Protein AF-0000000082833466 (afdb_homodimer)

Nearest PDB structures (foldseek):
  3rem-assembly1_B  TM=8.773E-01  e=3.082E-04  Pseudomonas aeruginosa
  3ret-assembly1_A  TM=8.744E-01  e=4.981E-04  Pseudomonas aeruginosa
  3hgx-assembly1_B  TM=8.814E-01  e=4.691E-04  Pseudomonas aeruginosa
  3hgw-assembly1_D  TM=8.802E-01  e=5.963E-04  Pseudomonas aeruginosa
  2h9d-assembly2_D  TM=8.805E-01  e=6.723E-04  Pseudomonas aeruginosa PAO1

Folds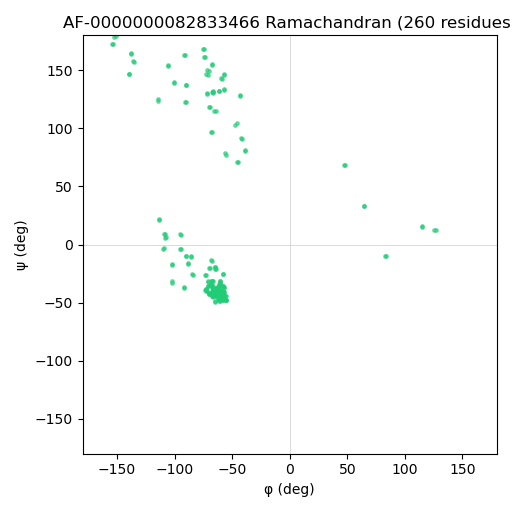eek 3Di:
DPPPPPPPDDDDFQDADPDDDPPPPDDDDDRGNVVVVVVVVVVVVVVVVVLVVVLVVLLVLLLVDDDLCVLLPVVVLVVVLVVQLVVQVVPPPDDPPSSVVSNVVSVVSSVVSSVVSVVSNVPDDNPPPPPD/DPPPPPPPDDDDFQDADPDDDPPPPDDDDDRGNVVVVVVVVVVVVVVVVVLVVVLVVLLVLLLVDDDLCVLLPVVVLVVVLVVQLVVQVVPPPDDPPSSVVSNVVSVVSSVVSSVVSVVSNVPDDNPPPPPD

Structure (mmCIF, N/CA/C/O backbone):
data_AF-0000000082833466-model_v1
#
loop_
_entity.id
_entity.type
_entity.pdbx_description
1 polymer 'chorismate mutase'
#
loop_
_atom_site.group_PDB
_atom_site.id
_atom_site.type_symbol
_atom_site.label_atom_id
_atom_site.label_alt_id
_atom_site.label_comp_id
_atom_site.label_asym_id
_atom_site.label_entity_id
_atom_site.label_seq_id
_atom_site.pdbx_PDB_ins_code
_atom_site.Cartn_x
_atom_site.Cartn_y
_atom_site.Cartn_z
_atom_site.occupancy
_atom_site.B_iso_or_equiv
_atom_site.auth_seq_id
_atom_site.auth_comp_id
_atom_site.auth_asym_id
_atom_site.auth_atom_id
_atom_site.pdbx_PDB_model_num
ATOM 1 N N . MET A 1 1 ? 15.148 41.125 10.984 1 32.03 1 MET A N 1
ATOM 2 C CA . MET A 1 1 ? 15.914 40.125 10.242 1 32.03 1 MET A CA 1
ATOM 3 C C . MET A 1 1 ? 14.992 39.062 9.633 1 32.03 1 MET A C 1
ATOM 5 O O . MET A 1 1 ? 14.352 38.312 10.359 1 32.03 1 MET A O 1
ATOM 9 N N . THR A 1 2 ? 14.258 39.312 8.586 1 32.06 2 THR A N 1
ATOM 10 C CA . THR A 1 2 ? 13.289 38.5 7.887 1 32.06 2 THR A CA 1
ATOM 11 C C . THR A 1 2 ? 13.922 37.156 7.461 1 32.06 2 THR A C 1
ATOM 13 O O . THR A 1 2 ? 14.891 37.156 6.695 1 32.06 2 THR A O 1
ATOM 16 N N . SER A 1 3 ? 14.094 36.188 8.375 1 39.12 3 SER A N 1
ATOM 17 C CA . SER A 1 3 ? 14.688 34.906 8.008 1 39.12 3 SER A CA 1
ATOM 18 C C . SER A 1 3 ? 14.219 34.438 6.629 1 39.12 3 SER A C 1
ATOM 20 O O . SER A 1 3 ? 13.039 34.156 6.438 1 39.12 3 SER A O 1
ATOM 22 N N . GLN A 1 4 ? 14.742 34.906 5.617 1 36.59 4 GLN A N 1
ATOM 23 C CA . GLN A 1 4 ? 14.516 34.5 4.238 1 36.59 4 GLN A CA 1
ATOM 24 C C . GLN A 1 4 ? 14.531 32.969 4.121 1 36.59 4 GLN A C 1
ATOM 26 O O . GLN A 1 4 ? 15.57 32.344 4.328 1 36.59 4 GLN A O 1
ATOM 31 N N . VAL A 1 5 ? 13.555 32.219 4.613 1 48.72 5 VAL A N 1
ATOM 32 C CA . VAL A 1 5 ? 13.477 30.766 4.375 1 48.72 5 VAL A CA 1
ATOM 33 C C . VAL A 1 5 ? 13.828 30.469 2.92 1 48.72 5 VAL A C 1
ATOM 35 O O . VAL A 1 5 ? 13.203 31 2 1 48.72 5 VAL A O 1
ATOM 38 N N . SER A 1 6 ? 15.047 30.234 2.625 1 51.59 6 SER A N 1
ATOM 39 C CA . SER A 1 6 ? 15.469 29.859 1.278 1 51.59 6 SER A CA 1
ATOM 40 C C . SER A 1 6 ? 14.523 28.828 0.671 1 51.59 6 SER A C 1
ATOM 42 O O . SER A 1 6 ? 14.078 27.906 1.356 1 51.59 6 SER A O 1
ATOM 44 N N . PRO A 1 7 ? 13.961 28.938 -0.491 1 59.19 7 PRO A N 1
ATOM 45 C CA . PRO A 1 7 ? 13.234 27.953 -1.286 1 59.19 7 PRO A CA 1
ATOM 46 C C . PRO A 1 7 ? 13.945 26.609 -1.36 1 59.19 7 PRO A C 1
ATOM 48 O O . PRO A 1 7 ? 15.172 26.562 -1.464 1 59.19 7 PRO A O 1
ATOM 51 N N . GLY A 1 8 ? 13.414 25.578 -0.579 1 81.81 8 GLY A N 1
ATOM 52 C CA . GLY A 1 8 ? 13.977 24.25 -0.743 1 81.81 8 GLY A CA 1
ATOM 53 C C . GLY A 1 8 ? 14.469 23.641 0.558 1 81.81 8 GLY A C 1
ATOM 54 O O . GLY A 1 8 ? 15.289 22.719 0.551 1 81.81 8 GLY A O 1
ATOM 55 N N . GLN A 1 9 ? 14.125 24.219 1.713 1 92.62 9 GLN A N 1
ATOM 56 C CA . GLN A 1 9 ? 14.586 23.656 2.977 1 92.62 9 GLN A CA 1
ATOM 57 C C . GLN A 1 9 ? 13.594 22.641 3.52 1 92.62 9 GLN A C 1
ATOM 59 O O . GLN A 1 9 ? 12.383 22.906 3.547 1 92.62 9 GLN A O 1
ATOM 64 N N . GLU A 1 10 ? 14.117 21.516 4.031 1 97.31 10 GLU A N 1
ATOM 65 C CA . GLU A 1 10 ? 13.289 20.516 4.695 1 97.31 10 GLU A CA 1
ATOM 66 C C . GLU A 1 10 ? 12.727 21.047 6.008 1 97.31 10 GLU A C 1
ATOM 68 O O . GLU A 1 10 ? 13.297 21.953 6.609 1 97.31 10 GLU A O 1
ATOM 73 N N . PRO A 1 11 ? 11.625 20.531 6.449 1 97.62 11 PRO A N 1
ATOM 74 C CA . PRO A 1 11 ? 11.008 21.047 7.672 1 97.62 11 PRO A CA 1
ATOM 75 C C . PRO A 1 11 ? 11.805 20.703 8.93 1 97.62 11 PRO A C 1
ATOM 77 O O . PRO A 1 11 ? 12.508 19.688 8.953 1 97.62 11 PRO A O 1
ATOM 80 N N . ASP A 1 12 ? 11.695 21.594 9.875 1 96.94 12 ASP A N 1
ATOM 81 C CA . ASP A 1 12 ? 12.211 21.297 11.211 1 96.94 12 ASP A CA 1
ATOM 82 C C . ASP A 1 12 ? 11.375 20.219 11.898 1 96.94 12 ASP A C 1
ATOM 84 O O . ASP A 1 12 ? 10.203 20.438 12.211 1 96.94 12 ASP A O 1
ATOM 88 N N . THR A 1 13 ? 11.938 19.094 12.234 1 98.25 13 THR A N 1
ATOM 89 C CA . THR A 1 13 ? 11.156 17.953 12.703 1 98.25 13 THR A CA 1
ATOM 90 C C . THR A 1 13 ? 10.906 18.047 14.203 1 98.25 13 THR A C 1
ATOM 92 O O . THR A 1 13 ? 10.141 17.266 14.766 1 98.25 13 THR A O 1
ATOM 95 N N . GLN A 1 14 ? 11.586 18.984 14.875 1 98.31 14 GLN A N 1
ATOM 96 C CA . GLN A 1 14 ? 11.414 19.109 16.312 1 98.31 14 GLN A CA 1
ATOM 97 C C . GLN A 1 14 ? 10.656 20.391 16.672 1 98.31 14 GLN A C 1
ATOM 99 O O . GLN A 1 14 ? 10.414 20.656 17.859 1 98.31 14 GLN A O 1
ATOM 104 N N . GLY A 1 15 ? 10.328 21.203 15.719 1 97.69 15 GLY A N 1
ATOM 105 C CA . GLY A 1 15 ? 9.672 22.469 15.945 1 97.69 15 GLY A CA 1
ATOM 106 C C . GLY A 1 15 ? 8.203 22.344 16.297 1 97.69 15 GLY A C 1
ATOM 107 O O . GLY A 1 15 ? 7.617 21.266 16.141 1 97.69 15 GLY A O 1
ATOM 108 N N . ALA A 1 16 ? 7.637 23.438 16.75 1 97.62 16 ALA A N 1
ATOM 109 C CA . ALA A 1 16 ? 6.207 23.516 17.031 1 97.62 16 ALA A CA 1
ATOM 110 C C . ALA A 1 16 ? 5.398 23.594 15.734 1 97.62 16 ALA A C 1
ATOM 112 O O . ALA A 1 16 ? 5.945 23.875 14.664 1 97.62 16 ALA A O 1
ATOM 113 N N . PRO A 1 17 ? 4.066 23.281 15.82 1 98.19 17 PRO A N 1
ATOM 114 C CA . PRO A 1 17 ? 3.246 23.422 14.617 1 98.19 17 PRO A CA 1
ATOM 115 C C . PRO A 1 17 ? 3.238 24.859 14.078 1 98.19 17 PRO A C 1
ATOM 117 O O . PRO A 1 17 ? 3.248 25.812 14.859 1 98.19 17 PRO A O 1
ATOM 120 N N . LEU A 1 18 ? 3.234 24.922 12.812 1 98 18 LEU A N 1
ATOM 121 C CA . LEU A 1 18 ? 3.254 26.234 12.156 1 98 18 LEU A CA 1
ATOM 122 C C . LEU A 1 18 ? 1.862 26.609 11.656 1 98 18 LEU A C 1
ATOM 124 O O . LEU A 1 18 ? 1.593 27.781 11.391 1 98 18 LEU A O 1
ATOM 128 N N . ARG A 1 19 ? 0.971 25.531 11.57 1 97.62 19 ARG A N 1
ATOM 129 C CA . ARG A 1 19 ? -0.389 25.703 11.07 1 97.62 19 ARG A CA 1
ATOM 130 C C . ARG A 1 19 ? -1.389 24.922 11.914 1 97.62 19 ARG A C 1
ATOM 132 O O . ARG A 1 19 ? -1.003 24.031 12.68 1 97.62 19 ARG A O 1
ATOM 139 N N . GLU A 1 20 ? -2.641 25.281 11.742 1 96.56 20 GLU A N 1
ATOM 140 C CA . GLU A 1 20 ? -3.711 24.578 12.445 1 96.56 20 GLU A CA 1
ATOM 141 C C . GLU A 1 20 ? -4.922 24.375 11.547 1 96.56 20 GLU A C 1
ATOM 143 O O . GLU A 1 20 ? -5.215 25.203 10.688 1 96.56 20 GLU A O 1
ATOM 148 N N . TYR A 1 21 ? -5.578 23.297 11.742 1 96.69 21 TYR A N 1
ATOM 149 C CA . TYR A 1 21 ? -6.836 23.047 11.047 1 96.69 21 TYR A CA 1
ATOM 150 C C . TYR A 1 21 ? -7.945 23.953 11.578 1 96.69 21 TYR A C 1
ATOM 152 O O . TYR A 1 21 ? -8.023 24.203 12.789 1 96.69 21 TYR A O 1
ATOM 160 N N . THR A 1 22 ? -8.852 24.344 10.641 1 94.25 22 THR A N 1
ATOM 161 C CA . THR A 1 22 ? -9.977 25.188 11.047 1 94.25 22 THR A CA 1
ATOM 162 C C . THR A 1 22 ? -11.148 24.312 11.508 1 94.25 22 THR A C 1
ATOM 164 O O . THR A 1 22 ? -12.078 24.812 12.141 1 94.25 22 THR A O 1
ATOM 167 N N . ASP A 1 23 ? -11.055 23.047 11.156 1 92.81 23 ASP A N 1
ATOM 168 C CA . ASP A 1 23 ? -12.047 22.094 11.641 1 92.81 23 ASP A CA 1
ATOM 169 C C . ASP A 1 23 ? -11.953 21.938 13.156 1 92.81 23 ASP A C 1
ATOM 171 O O . ASP A 1 23 ? -10.961 21.406 13.68 1 92.81 23 ASP A O 1
ATOM 175 N N . PRO A 1 24 ? -12.977 22.328 13.883 1 92.31 24 PRO A N 1
ATOM 176 C CA . PRO A 1 24 ? -12.906 22.297 15.344 1 92.31 24 PRO A CA 1
ATOM 177 C C . PRO A 1 24 ? -12.859 20.875 15.891 1 92.31 24 PRO A C 1
ATOM 179 O O . PRO A 1 24 ? -12.508 20.672 17.062 1 92.31 24 PRO A O 1
ATOM 182 N N . ASP A 1 25 ? -13.164 19.875 15.055 1 93.69 25 ASP A N 1
ATOM 183 C CA . ASP A 1 25 ? -13.18 18.484 15.508 1 93.69 25 ASP A CA 1
ATOM 184 C C . ASP A 1 25 ? -11.812 17.828 15.32 1 93.69 25 ASP A C 1
ATOM 186 O O . ASP A 1 25 ? -11.57 16.719 15.82 1 93.69 25 ASP A O 1
ATOM 190 N N . TYR A 1 26 ? -10.953 18.562 14.594 1 95.31 26 TYR A N 1
ATOM 191 C CA . TYR A 1 26 ? -9.633 17.969 14.414 1 95.31 26 TYR A CA 1
ATOM 192 C C . TYR A 1 26 ? -8.836 18 15.711 1 95.31 26 TYR A C 1
ATOM 194 O O . TYR A 1 26 ? -8.773 19.047 16.375 1 95.31 26 TYR A O 1
ATOM 202 N N . ARG A 1 27 ? -8.266 16.812 16.078 1 96.19 27 ARG A N 1
ATOM 203 C CA . ARG A 1 27 ? -7.375 16.703 17.234 1 96.19 27 ARG A CA 1
ATOM 204 C C . ARG A 1 27 ? -5.961 16.344 16.797 1 96.19 27 ARG A C 1
ATOM 206 O O . ARG A 1 27 ? -5.75 15.336 16.125 1 96.19 27 ARG A O 1
ATOM 213 N N . PRO A 1 28 ? -5.043 17.172 17.188 1 97.94 28 PRO A N 1
ATOM 214 C CA . PRO A 1 28 ? -3.656 16.859 16.844 1 97.94 28 PRO A CA 1
ATOM 215 C C . PRO A 1 28 ? -3.213 15.492 17.359 1 97.94 28 PRO A C 1
ATOM 217 O O . PRO A 1 28 ? -3.584 15.102 18.469 1 97.94 28 PRO A O 1
ATOM 220 N N . LEU A 1 29 ? -2.385 14.898 16.609 1 98.62 29 LEU A N 1
ATOM 221 C CA . LEU A 1 29 ? -1.972 13.547 16.953 1 98.62 29 LEU A CA 1
ATOM 222 C C . LEU A 1 29 ? -0.585 13.547 17.594 1 98.62 29 LEU A C 1
ATOM 224 O O . LEU A 1 29 ? -0.279 12.688 18.422 1 98.62 29 LEU A O 1
ATOM 228 N N . CYS A 1 30 ? 0.281 14.484 17.156 1 98.81 30 CYS A N 1
ATOM 229 C CA . CYS A 1 30 ? 1.677 14.469 17.578 1 98.81 30 CYS A CA 1
ATOM 230 C C . CYS A 1 30 ? 2.143 15.867 17.969 1 98.81 30 CYS A C 1
ATOM 232 O O . CYS A 1 30 ? 1.614 16.859 17.469 1 98.81 30 CYS A O 1
ATOM 234 N N . ALA A 1 31 ? 3.186 15.891 18.781 1 98.38 31 ALA A N 1
ATOM 235 C CA . ALA A 1 31 ? 3.691 17.172 19.281 1 98.38 31 ALA A CA 1
ATOM 236 C C . ALA A 1 31 ? 4.633 17.812 18.266 1 98.38 31 ALA A C 1
ATOM 238 O O . ALA A 1 31 ? 4.828 19.031 18.281 1 98.38 31 ALA A O 1
ATOM 239 N N . ASN A 1 32 ? 5.25 16.984 17.438 1 98.62 32 ASN A N 1
ATOM 240 C CA . ASN A 1 32 ? 6.16 17.484 16.406 1 98.62 32 ASN A CA 1
ATOM 241 C C . ASN A 1 32 ? 6.246 16.531 15.219 1 98.62 32 ASN A C 1
ATOM 243 O O . ASN A 1 32 ? 5.66 15.445 15.242 1 98.62 32 ASN A O 1
ATOM 247 N N . LEU A 1 33 ? 6.934 16.984 14.164 1 98.88 33 LEU A N 1
ATOM 248 C CA . LEU A 1 33 ? 6.992 16.234 12.914 1 98.88 33 LEU A CA 1
ATOM 249 C C . LEU A 1 33 ? 7.781 14.938 13.086 1 98.88 33 LEU A C 1
ATOM 251 O O . LEU A 1 33 ? 7.469 13.93 12.445 1 98.88 33 LEU A O 1
ATOM 255 N N . ALA A 1 34 ? 8.766 14.938 13.969 1 98.88 34 ALA A N 1
ATOM 256 C CA . ALA A 1 34 ? 9.547 13.727 14.211 1 98.88 34 ALA A CA 1
ATOM 257 C C . ALA A 1 34 ? 8.664 12.594 14.727 1 98.88 34 ALA A C 1
ATOM 259 O O . ALA A 1 34 ? 8.82 11.445 14.312 1 98.88 34 ALA A O 1
ATOM 260 N N . GLU A 1 35 ? 7.773 12.953 15.578 1 98.88 35 GLU A N 1
ATOM 261 C CA . GLU A 1 35 ? 6.84 11.961 16.094 1 98.88 35 GLU A CA 1
ATOM 262 C C . GLU A 1 35 ? 5.922 11.438 14.984 1 98.88 35 GLU A C 1
ATOM 264 O O . GLU A 1 35 ? 5.641 10.242 14.914 1 98.88 35 GLU A O 1
ATOM 269 N N . VAL A 1 36 ? 5.434 12.352 14.125 1 98.94 36 VAL A N 1
ATOM 270 C CA . VAL A 1 36 ? 4.617 11.945 12.984 1 98.94 36 VAL A CA 1
ATOM 271 C C . VAL A 1 36 ? 5.375 10.922 12.148 1 98.94 36 VAL A C 1
ATOM 273 O O . VAL A 1 36 ? 4.844 9.852 11.836 1 98.94 36 VAL A O 1
ATOM 276 N N . ARG A 1 37 ? 6.629 11.219 11.852 1 98.88 37 ARG A N 1
ATOM 277 C CA . ARG A 1 37 ? 7.441 10.367 10.984 1 98.88 37 ARG A CA 1
ATOM 278 C C . ARG A 1 37 ? 7.734 9.031 11.648 1 98.88 37 ARG A C 1
ATOM 280 O O . ARG A 1 37 ? 7.762 7.992 10.977 1 98.88 37 ARG A O 1
ATOM 287 N N . ALA A 1 38 ? 7.902 9.062 12.945 1 98.88 38 ALA A N 1
ATOM 288 C CA . ALA A 1 38 ? 8.133 7.812 13.664 1 98.88 38 ALA A CA 1
ATOM 289 C C . ALA A 1 38 ? 6.918 6.895 13.57 1 98.88 38 ALA A C 1
ATOM 291 O O . ALA A 1 38 ? 7.059 5.684 13.398 1 98.88 38 ALA A O 1
ATOM 292 N N . ASN A 1 39 ? 5.758 7.445 13.695 1 98.94 39 ASN A N 1
ATOM 293 C CA . ASN A 1 39 ? 4.539 6.652 13.594 1 98.94 39 ASN A CA 1
ATOM 294 C C . ASN A 1 39 ? 4.32 6.141 12.172 1 98.94 39 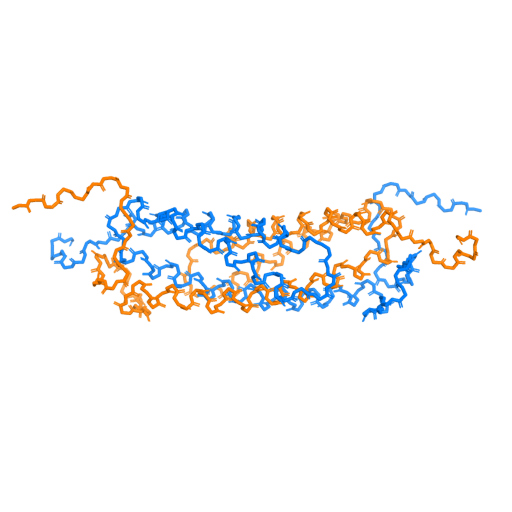ASN A C 1
ATOM 296 O O . ASN A 1 39 ? 3.928 4.992 11.969 1 98.94 39 ASN A O 1
ATOM 300 N N . ILE A 1 40 ? 4.562 6.996 11.188 1 98.94 40 ILE A N 1
ATOM 301 C CA . ILE A 1 40 ? 4.465 6.578 9.789 1 98.94 40 ILE A CA 1
ATOM 302 C C . ILE A 1 40 ? 5.441 5.438 9.523 1 98.94 40 ILE A C 1
ATOM 304 O O . ILE A 1 40 ? 5.082 4.438 8.898 1 98.94 40 ILE A O 1
ATOM 308 N N . ASP A 1 41 ? 6.676 5.574 10.078 1 98.94 41 ASP A N 1
ATOM 309 C CA . ASP A 1 41 ? 7.68 4.535 9.875 1 98.94 41 ASP A CA 1
ATOM 310 C C . ASP A 1 41 ? 7.238 3.213 10.5 1 98.94 41 ASP A C 1
ATOM 312 O O . ASP A 1 41 ? 7.449 2.145 9.922 1 98.94 41 ASP A O 1
ATOM 316 N N . ARG A 1 42 ? 6.707 3.234 11.664 1 98.88 42 ARG A N 1
ATOM 317 C CA . ARG A 1 42 ? 6.18 2.039 12.32 1 98.88 42 ARG A CA 1
ATOM 318 C C . ARG A 1 42 ? 5.094 1.385 11.469 1 98.88 42 ARG A C 1
ATOM 320 O O . ARG A 1 42 ? 5.098 0.167 11.281 1 98.88 42 ARG A O 1
ATOM 327 N N . LEU A 1 43 ? 4.164 2.152 10.961 1 98.94 43 LEU A N 1
ATOM 328 C CA . LEU A 1 43 ? 3.074 1.645 10.141 1 98.94 43 LEU A CA 1
ATOM 329 C C . LEU A 1 43 ? 3.605 1.069 8.828 1 98.94 43 LEU A C 1
ATOM 331 O O . LEU A 1 43 ? 3.109 0.049 8.344 1 98.94 43 LEU A O 1
ATOM 335 N N . ASP A 1 44 ? 4.637 1.735 8.289 1 98.94 44 ASP A N 1
ATOM 336 C CA . ASP A 1 44 ? 5.219 1.248 7.043 1 98.94 44 ASP A CA 1
ATOM 337 C C . ASP A 1 44 ? 5.805 -0.152 7.223 1 98.94 44 ASP A C 1
ATOM 339 O O . ASP A 1 44 ? 5.719 -0.986 6.316 1 98.94 44 ASP A O 1
ATOM 343 N N . ASP A 1 45 ? 6.41 -0.359 8.367 1 98.94 45 ASP A N 1
ATOM 344 C CA . ASP A 1 45 ? 6.93 -1.694 8.648 1 98.94 45 ASP A CA 1
ATOM 345 C C . ASP A 1 45 ? 5.816 -2.738 8.602 1 98.94 45 ASP A C 1
ATOM 347 O O . ASP A 1 45 ? 5.957 -3.771 7.938 1 98.94 45 ASP A O 1
ATOM 351 N N . GLU A 1 46 ? 4.676 -2.467 9.164 1 98.94 46 GLU A N 1
ATOM 352 C CA . GLU A 1 46 ? 3.539 -3.379 9.203 1 98.94 46 GLU A CA 1
ATOM 353 C C . GLU A 1 46 ? 2.912 -3.543 7.824 1 98.94 46 GLU A C 1
ATOM 355 O O . GLU A 1 46 ? 2.562 -4.652 7.422 1 98.94 46 GLU A O 1
ATOM 360 N N . ILE A 1 47 ? 2.76 -2.479 7.109 1 99 47 ILE A N 1
ATOM 361 C CA . ILE A 1 47 ? 2.162 -2.506 5.777 1 99 47 ILE A CA 1
ATOM 362 C C . ILE A 1 47 ? 3.008 -3.371 4.848 1 99 47 ILE A C 1
ATOM 364 O O . ILE A 1 47 ? 2.486 -4.254 4.164 1 99 47 ILE A O 1
ATOM 368 N N . VAL A 1 48 ? 4.344 -3.125 4.891 1 99 48 VAL A N 1
ATOM 369 C CA . VAL A 1 48 ? 5.223 -3.863 3.99 1 99 48 VAL A CA 1
ATOM 370 C C . VAL A 1 48 ? 5.242 -5.34 4.379 1 99 48 VAL A C 1
ATOM 372 O O . VAL A 1 48 ? 5.297 -6.215 3.514 1 99 48 VAL A O 1
ATOM 375 N N . ARG A 1 49 ? 5.184 -5.621 5.676 1 98.94 49 ARG A N 1
ATOM 376 C CA . ARG A 1 49 ? 5.102 -7.008 6.117 1 98.94 49 ARG A CA 1
ATOM 377 C C . ARG A 1 49 ? 3.873 -7.699 5.527 1 98.94 49 ARG A C 1
ATOM 379 O O . ARG A 1 49 ? 3.959 -8.836 5.059 1 98.94 49 ARG A O 1
ATOM 386 N N . LEU A 1 50 ? 2.742 -7.055 5.535 1 98.94 50 LEU A N 1
ATOM 387 C CA . LEU A 1 50 ? 1.506 -7.617 5.004 1 98.94 50 LEU A CA 1
ATOM 388 C C . LEU A 1 50 ? 1.573 -7.738 3.486 1 98.94 50 LEU A C 1
ATOM 390 O O . LEU A 1 50 ? 1.055 -8.695 2.912 1 98.94 50 LEU A O 1
ATOM 394 N N . ILE A 1 51 ? 2.244 -6.781 2.801 1 99 51 ILE A N 1
ATOM 395 C CA . ILE A 1 51 ? 2.43 -6.867 1.356 1 99 51 ILE A CA 1
ATOM 396 C C . ILE A 1 51 ? 3.297 -8.078 1.021 1 99 51 ILE A C 1
ATOM 398 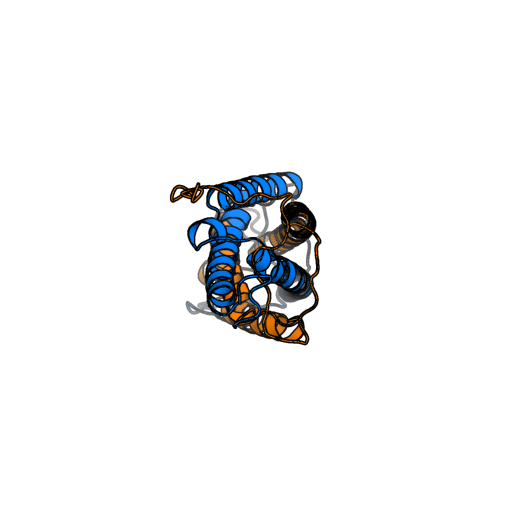O O . ILE A 1 51 ? 3.047 -8.773 0.035 1 99 51 ILE A O 1
ATOM 402 N N . ALA A 1 52 ? 4.305 -8.305 1.863 1 98.94 52 ALA A N 1
ATOM 403 C CA . ALA A 1 52 ? 5.168 -9.469 1.658 1 98.94 52 ALA A CA 1
ATOM 404 C C . ALA A 1 52 ? 4.383 -10.766 1.795 1 98.94 52 ALA A C 1
ATOM 406 O O . ALA A 1 52 ? 4.57 -11.695 1.008 1 98.94 52 ALA A O 1
ATOM 407 N N . GLU A 1 53 ? 3.529 -10.805 2.789 1 98.94 53 GLU A N 1
ATOM 408 C CA . GLU A 1 53 ? 2.664 -11.977 2.936 1 98.94 53 GLU A CA 1
ATOM 409 C C . GLU A 1 53 ? 1.736 -12.125 1.733 1 98.94 53 GLU A C 1
ATOM 411 O O . GLU A 1 53 ? 1.592 -13.227 1.189 1 98.94 53 GLU A O 1
ATOM 416 N N . ARG A 1 54 ? 1.15 -11.07 1.288 1 98.94 54 ARG A N 1
ATOM 417 C CA . ARG A 1 54 ? 0.27 -11.047 0.125 1 98.94 54 ARG A CA 1
ATOM 418 C C . ARG A 1 54 ? 0.993 -11.555 -1.12 1 98.94 54 ARG A C 1
ATOM 420 O O . ARG A 1 54 ? 0.401 -12.242 -1.951 1 98.94 54 ARG A O 1
ATOM 427 N N . ALA A 1 55 ? 2.205 -11.156 -1.225 1 98.94 55 ALA A N 1
ATOM 428 C CA . ALA A 1 55 ? 3.033 -11.531 -2.369 1 98.94 55 ALA A CA 1
ATOM 429 C C . ALA A 1 55 ? 3.125 -13.047 -2.512 1 98.94 55 ALA A C 1
ATOM 431 O O . ALA A 1 55 ? 3.098 -13.578 -3.625 1 98.94 55 ALA A O 1
ATOM 432 N N . MET A 1 56 ? 3.186 -13.742 -1.404 1 98.88 56 MET A N 1
ATOM 433 C CA . MET A 1 56 ? 3.328 -15.195 -1.468 1 98.88 56 MET A CA 1
ATOM 434 C C . MET A 1 56 ? 2.041 -15.844 -1.967 1 98.88 56 MET A C 1
ATOM 436 O O . MET A 1 56 ? 2.084 -16.875 -2.646 1 98.88 56 MET A O 1
ATOM 440 N N . TYR A 1 57 ? 0.907 -15.273 -1.67 1 98.94 57 TYR A N 1
ATOM 441 C CA . TYR A 1 57 ? -0.346 -15.773 -2.225 1 98.94 57 TYR A CA 1
ATOM 442 C C . TYR A 1 57 ? -0.441 -15.469 -3.715 1 98.94 57 TYR A C 1
ATOM 444 O O . TYR A 1 57 ? -0.976 -16.266 -4.484 1 98.94 57 TYR A O 1
ATOM 452 N N . VAL A 1 58 ? 0.085 -14.305 -4.156 1 98.94 58 VAL A N 1
ATOM 453 C CA . VAL A 1 58 ? 0.133 -14 -5.582 1 98.94 58 VAL A CA 1
ATOM 454 C C . VAL A 1 58 ? 1.021 -15.016 -6.297 1 98.94 58 VAL A C 1
ATOM 456 O O . VAL A 1 58 ? 0.665 -15.523 -7.363 1 98.94 58 VAL A O 1
ATOM 459 N N . LYS A 1 59 ? 2.176 -15.289 -5.676 1 98.69 59 LYS A N 1
ATOM 460 C CA . LYS A 1 59 ? 3.053 -16.328 -6.211 1 98.69 59 LYS A CA 1
ATOM 461 C C . LYS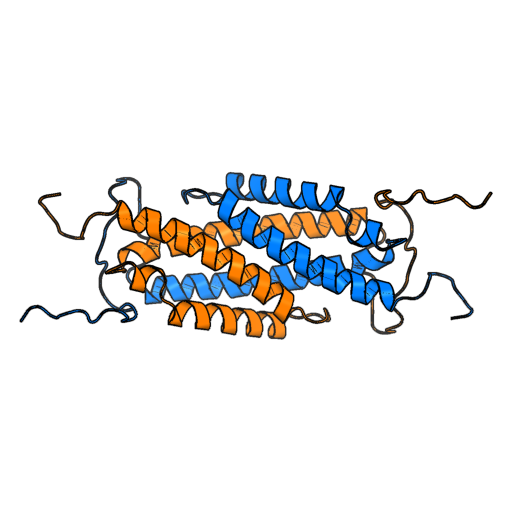 A 1 59 ? 2.314 -17.656 -6.34 1 98.69 59 LYS A C 1
ATOM 463 O O . LYS A 1 59 ? 2.418 -18.328 -7.367 1 98.69 59 LYS A O 1
ATOM 468 N N . ASP A 1 60 ? 1.547 -18.031 -5.348 1 98.75 60 ASP A N 1
ATOM 469 C CA . ASP A 1 60 ? 0.808 -19.297 -5.344 1 98.75 60 ASP A CA 1
ATOM 470 C C . ASP A 1 60 ? -0.285 -19.281 -6.41 1 98.75 60 ASP A C 1
ATOM 472 O O . ASP A 1 60 ? -0.619 -20.328 -6.969 1 98.75 60 ASP A O 1
ATOM 476 N N . ALA A 1 61 ? -0.859 -18.156 -6.715 1 98.88 61 ALA A N 1
ATOM 477 C CA . ALA A 1 61 ? -1.954 -18.016 -7.672 1 98.88 61 ALA A CA 1
ATOM 478 C C . ALA A 1 61 ? -1.531 -18.484 -9.062 1 98.88 61 ALA A C 1
ATOM 480 O O . ALA A 1 61 ? -2.348 -19 -9.82 1 98.88 61 ALA A O 1
ATOM 481 N N . ALA A 1 62 ? -0.26 -18.312 -9.383 1 98.62 62 ALA A N 1
ATOM 482 C CA . ALA A 1 62 ? 0.234 -18.672 -10.711 1 98.62 62 ALA A CA 1
ATOM 483 C C . ALA A 1 62 ? -0.024 -20.141 -11.023 1 98.62 62 ALA A C 1
ATOM 485 O O . ALA A 1 62 ? -0.182 -20.516 -12.188 1 98.62 62 ALA A O 1
ATOM 486 N N . ARG A 1 63 ? -0.132 -20.984 -10.016 1 98.5 63 ARG A N 1
ATOM 487 C CA . ARG A 1 63 ? -0.302 -22.422 -10.188 1 98.5 63 ARG A CA 1
ATOM 488 C C . ARG A 1 63 ? -1.631 -22.734 -10.867 1 98.5 63 ARG A C 1
ATOM 490 O O . ARG A 1 63 ? -1.817 -23.828 -11.398 1 98.5 63 ARG A O 1
ATOM 497 N N . PHE A 1 64 ? -2.531 -21.812 -10.836 1 98.62 64 PHE A N 1
ATOM 498 C CA . PHE A 1 64 ? -3.9 -22.109 -11.242 1 98.62 64 PHE A CA 1
ATOM 499 C C . PHE A 1 64 ? -4.23 -21.438 -12.562 1 98.62 64 PHE A C 1
ATOM 501 O O . PHE A 1 64 ? -5.387 -21.422 -12.984 1 98.62 64 PHE A O 1
ATOM 508 N N . LYS A 1 65 ? -3.182 -20.875 -13.195 1 98.19 65 LYS A N 1
ATOM 509 C CA . LYS A 1 65 ? -3.414 -20.094 -14.414 1 98.19 65 LYS A CA 1
ATOM 510 C C . LYS A 1 65 ? -3.084 -20.906 -15.656 1 98.19 65 LYS A C 1
ATOM 512 O O . LYS A 1 65 ? -2.07 -21.609 -15.695 1 98.19 65 LYS A O 1
ATOM 517 N N . ARG A 1 66 ? -3.9 -20.75 -16.609 1 96.44 66 ARG A N 1
ATOM 518 C CA . ARG A 1 66 ? -3.729 -21.531 -17.844 1 96.44 66 ARG A CA 1
ATOM 519 C C . ARG A 1 66 ? -2.885 -20.766 -18.859 1 96.44 66 ARG A C 1
ATOM 521 O O . ARG A 1 66 ? -2.145 -21.375 -19.625 1 96.44 66 ARG A O 1
ATOM 528 N N . ASP A 1 67 ? -3.07 -19.438 -18.891 1 96.19 67 ASP A N 1
ATOM 529 C CA . ASP A 1 67 ? -2.389 -18.594 -19.875 1 96.19 67 ASP A CA 1
ATOM 530 C C . ASP A 1 67 ? -2.186 -17.172 -19.344 1 96.19 67 ASP A C 1
ATOM 532 O O . ASP A 1 67 ? -2.58 -16.875 -18.203 1 96.19 67 ASP A O 1
ATOM 536 N N . ALA A 1 68 ? -1.599 -16.359 -20.078 1 95.94 68 ALA A N 1
ATOM 537 C CA . ALA A 1 68 ? -1.224 -15.016 -19.656 1 95.94 68 ALA A CA 1
ATOM 538 C C . ALA A 1 68 ? -2.457 -14.18 -19.328 1 95.94 68 ALA A C 1
ATOM 540 O O . ALA A 1 68 ? -2.416 -13.336 -18.422 1 95.94 68 ALA A O 1
ATOM 541 N N . PHE A 1 69 ? -3.496 -14.367 -20.062 1 97.19 69 PHE A N 1
ATOM 542 C CA . PHE A 1 69 ? -4.73 -13.648 -19.781 1 97.19 69 PHE A CA 1
ATOM 543 C C . PHE A 1 69 ? -5.219 -13.953 -18.359 1 97.19 69 PHE A C 1
ATOM 545 O O . PHE A 1 69 ? -5.609 -13.047 -17.625 1 97.19 69 PHE A O 1
ATOM 552 N N . GLN A 1 70 ? -5.148 -15.188 -17.953 1 97.38 70 GLN A N 1
ATOM 553 C CA . GLN A 1 70 ? -5.621 -15.586 -16.641 1 97.38 70 GLN A CA 1
ATOM 554 C C . GLN A 1 70 ? -4.672 -15.094 -15.547 1 97.38 70 GLN A C 1
ATOM 556 O O . GLN A 1 70 ? -5.098 -14.836 -14.414 1 97.38 70 GLN A O 1
ATOM 561 N N . VAL A 1 71 ? -3.426 -14.922 -15.93 1 98 71 VAL A N 1
ATOM 562 C CA . VAL A 1 71 ? -2.502 -14.32 -14.977 1 98 71 VAL A CA 1
ATOM 563 C C . VAL A 1 71 ? -2.914 -12.875 -14.695 1 98 71 VAL A C 1
ATOM 565 O O . VAL A 1 71 ? -3.006 -12.461 -13.539 1 98 71 VAL A O 1
ATOM 568 N N . SER A 1 72 ? -3.244 -12.164 -15.688 1 97.44 72 SER A N 1
ATOM 569 C CA . SER A 1 72 ? -3.678 -10.781 -15.508 1 97.44 72 SER A CA 1
ATOM 570 C C . SER A 1 72 ? -5.051 -10.719 -14.844 1 97.44 72 SER A C 1
ATOM 572 O O . SER A 1 72 ? -5.312 -9.836 -14.023 1 97.44 72 SER A O 1
ATOM 574 N N . ALA A 1 73 ? -5.93 -11.609 -15.281 1 97.69 73 ALA A N 1
ATOM 575 C CA . ALA A 1 73 ? -7.258 -11.742 -14.688 1 97.69 73 ALA A CA 1
ATOM 576 C C . ALA A 1 73 ? -7.926 -10.383 -14.523 1 97.69 73 ALA A C 1
ATOM 578 O O . ALA A 1 73 ? -8.227 -9.961 -13.406 1 97.69 73 ALA A O 1
ATOM 579 N N . PRO A 1 74 ? -8.297 -9.727 -15.617 1 98 74 PRO A N 1
ATOM 580 C CA . PRO A 1 74 ? -8.758 -8.336 -15.539 1 98 74 PRO A CA 1
ATOM 581 C C . PRO A 1 74 ? -10.016 -8.18 -14.688 1 98 74 PRO A C 1
ATOM 583 O O . PRO A 1 74 ? -10.188 -7.164 -14.008 1 98 74 PRO A O 1
ATOM 586 N N . ALA A 1 75 ? -10.883 -9.141 -14.703 1 97.88 75 ALA A N 1
ATOM 587 C CA . ALA A 1 75 ? -12.07 -9.031 -13.859 1 97.88 75 ALA A CA 1
ATOM 588 C C . ALA A 1 75 ? -11.711 -9.078 -12.383 1 97.88 75 ALA A C 1
ATOM 590 O O . ALA A 1 75 ? -12.25 -8.312 -11.578 1 97.88 75 ALA A O 1
ATOM 591 N N . ARG A 1 76 ? -10.773 -9.922 -12.07 1 98.56 76 ARG A N 1
ATOM 592 C CA . ARG A 1 76 ? -10.336 -10 -10.68 1 98.56 76 ARG A CA 1
ATOM 593 C C . ARG A 1 76 ? -9.625 -8.719 -10.25 1 98.56 76 ARG A C 1
ATOM 595 O O . ARG A 1 76 ? -9.812 -8.25 -9.133 1 98.56 76 ARG A O 1
ATOM 602 N N . GLN A 1 77 ? -8.812 -8.164 -11.148 1 98.69 77 GLN A N 1
ATOM 603 C CA . GLN A 1 77 ? -8.188 -6.879 -10.852 1 98.69 77 GLN A CA 1
ATOM 604 C C . GLN A 1 77 ? -9.234 -5.824 -10.508 1 98.69 77 GLN A C 1
ATOM 606 O O . GLN A 1 77 ? -9.109 -5.129 -9.492 1 98.69 77 GLN A O 1
ATOM 611 N N . ALA A 1 78 ? -10.258 -5.75 -11.336 1 98.69 78 ALA A N 1
ATOM 612 C CA . ALA A 1 78 ? -11.312 -4.758 -11.117 1 98.69 78 ALA A CA 1
ATOM 613 C C . ALA A 1 78 ? -11.992 -4.969 -9.766 1 98.69 78 ALA A C 1
ATOM 615 O O . ALA A 1 78 ? -12.297 -4 -9.07 1 98.69 78 ALA A O 1
ATOM 616 N N . GLU A 1 79 ? -12.188 -6.168 -9.406 1 98.81 79 GLU A N 1
ATOM 617 C CA . GLU A 1 79 ? -12.773 -6.5 -8.109 1 98.81 79 GLU A CA 1
ATOM 618 C C . GLU A 1 79 ? -11.875 -6.043 -6.965 1 98.81 79 GLU A C 1
ATOM 620 O O . GLU A 1 79 ? -12.359 -5.484 -5.977 1 98.81 79 GLU A O 1
ATOM 625 N N . VAL A 1 80 ? -10.57 -6.285 -7.105 1 98.94 80 VAL A N 1
ATOM 626 C CA . VAL A 1 80 ? -9.617 -5.906 -6.07 1 98.94 80 VAL A CA 1
ATOM 627 C C . VAL A 1 80 ? -9.617 -4.391 -5.891 1 98.94 80 VAL A C 1
ATOM 629 O O . VAL A 1 80 ? -9.633 -3.893 -4.766 1 98.94 80 VAL A O 1
ATOM 632 N N . PHE A 1 81 ? -9.664 -3.684 -7.008 1 98.94 81 PHE A N 1
ATOM 633 C CA . PHE A 1 81 ? -9.641 -2.227 -6.934 1 98.94 81 PHE A CA 1
ATOM 634 C C . PHE A 1 81 ? -10.914 -1.695 -6.289 1 98.94 81 PHE A C 1
ATOM 636 O O . PHE A 1 81 ? -10.859 -0.813 -5.43 1 98.94 81 PHE A O 1
ATOM 643 N N . GLU A 1 82 ? -12.039 -2.223 -6.688 1 98.88 82 GLU A N 1
ATOM 644 C CA . GLU A 1 82 ? -13.312 -1.807 -6.113 1 98.88 82 GLU A CA 1
ATOM 645 C C . GLU A 1 82 ? -13.359 -2.1 -4.617 1 98.88 82 GLU A C 1
ATOM 647 O O . GLU A 1 82 ? -13.766 -1.247 -3.824 1 98.88 82 GLU A O 1
ATOM 652 N N . LYS A 1 83 ? -12.938 -3.25 -4.262 1 98.88 83 LYS A N 1
ATOM 653 C CA . LYS A 1 83 ? -12.93 -3.629 -2.852 1 98.88 83 LYS A CA 1
ATOM 654 C C . LYS A 1 83 ? -11.984 -2.738 -2.051 1 98.88 83 LYS A C 1
ATOM 656 O O . LYS A 1 83 ? -12.312 -2.318 -0.938 1 98.88 83 LYS A O 1
ATOM 661 N N . ALA A 1 84 ? -10.82 -2.488 -2.604 1 98.94 84 ALA A N 1
ATOM 662 C CA . ALA A 1 84 ? -9.852 -1.634 -1.92 1 98.94 84 ALA A CA 1
ATOM 663 C C . ALA A 1 84 ? -10.43 -0.244 -1.667 1 98.94 84 ALA A C 1
ATOM 665 O O . ALA A 1 84 ? -10.25 0.324 -0.587 1 98.94 84 ALA A O 1
ATOM 666 N N . ARG A 1 85 ? -11.125 0.294 -2.646 1 98.88 85 ARG A N 1
ATOM 667 C CA . ARG A 1 85 ? -11.758 1.599 -2.473 1 98.88 85 ARG A CA 1
ATOM 668 C C . ARG A 1 85 ? -12.828 1.547 -1.386 1 98.88 85 ARG A C 1
ATOM 670 O O . ARG A 1 85 ? -12.93 2.461 -0.565 1 98.88 85 ARG A O 1
ATOM 677 N N . ARG A 1 86 ? -13.625 0.502 -1.396 1 98.88 86 ARG A N 1
ATOM 678 C CA . ARG A 1 86 ? -14.664 0.348 -0.381 1 98.88 86 ARG A CA 1
ATOM 679 C C . ARG A 1 86 ? -14.047 0.202 1.008 1 98.88 86 ARG A C 1
ATOM 681 O O . ARG A 1 86 ? -14.562 0.757 1.98 1 98.88 86 ARG A O 1
ATOM 688 N N . LEU A 1 87 ? -12.984 -0.559 1.115 1 98.94 87 LEU A N 1
ATOM 689 C CA . LEU A 1 87 ? -12.273 -0.695 2.383 1 98.94 87 LEU A CA 1
ATOM 690 C C . LEU A 1 87 ? -11.742 0.654 2.855 1 98.94 87 LEU A C 1
ATOM 692 O O . LEU A 1 87 ? -11.781 0.957 4.051 1 98.94 87 LEU A O 1
ATOM 696 N N . ALA A 1 88 ? -11.219 1.413 1.886 1 98.94 88 ALA A N 1
ATOM 697 C CA . ALA A 1 88 ? -10.734 2.75 2.221 1 98.94 88 ALA A CA 1
ATOM 698 C C . ALA A 1 88 ? -11.844 3.592 2.85 1 98.94 88 ALA A C 1
ATOM 700 O O . ALA A 1 88 ? -11.609 4.293 3.836 1 98.94 88 ALA A O 1
ATOM 701 N N . GLU A 1 89 ? -13.023 3.529 2.287 1 98.81 89 GLU A N 1
ATOM 702 C CA . GLU A 1 89 ? -14.164 4.25 2.836 1 98.81 89 GLU A CA 1
ATOM 703 C C . GLU A 1 89 ? -14.531 3.734 4.227 1 98.81 89 GLU A C 1
ATOM 705 O O . GLU A 1 89 ? -14.773 4.523 5.141 1 98.81 89 GLU A O 1
ATOM 710 N N . ARG A 1 90 ? -14.5 2.471 4.352 1 98.81 90 ARG A N 1
ATOM 711 C CA . ARG A 1 90 ? -14.891 1.843 5.613 1 98.81 90 ARG A CA 1
ATOM 712 C C . ARG A 1 90 ? -13.914 2.193 6.727 1 98.81 90 ARG A C 1
ATOM 714 O O . ARG A 1 90 ? -14.32 2.438 7.863 1 98.81 90 ARG A O 1
ATOM 721 N N . HIS A 1 91 ? -12.633 2.262 6.406 1 98.88 91 HIS A N 1
ATOM 722 C CA . HIS A 1 91 ? -11.602 2.441 7.426 1 98.88 91 HIS A CA 1
ATOM 723 C C . HIS A 1 91 ? -11.234 3.914 7.586 1 98.88 91 HIS A C 1
ATOM 725 O O . HIS A 1 91 ? -10.398 4.262 8.422 1 98.88 91 HIS A O 1
ATOM 731 N N . ASN A 1 92 ? -11.812 4.762 6.77 1 98.75 92 ASN A N 1
ATOM 732 C CA . ASN A 1 92 ? -11.445 6.176 6.77 1 98.75 92 ASN A CA 1
ATOM 733 C C . ASN A 1 92 ? -11.734 6.828 8.117 1 98.75 92 ASN A C 1
ATOM 735 O O . ASN A 1 92 ? -12.828 6.672 8.664 1 98.75 92 ASN A O 1
ATOM 739 N N . GLN A 1 93 ? -10.781 7.547 8.625 1 97.62 93 GLN A N 1
ATOM 740 C CA . GLN A 1 93 ? -10.898 8.195 9.922 1 97.62 93 GLN A CA 1
ATOM 741 C C . GLN A 1 93 ? -10.906 9.719 9.781 1 97.62 93 GLN A C 1
ATOM 743 O O . GLN A 1 93 ? -10.492 10.43 10.695 1 97.62 93 GLN A O 1
ATOM 748 N N . GLY A 1 94 ? -11.25 10.188 8.586 1 97 94 GLY A N 1
ATOM 749 C CA . GLY A 1 94 ? -11.367 11.625 8.398 1 97 94 GLY A CA 1
ATOM 750 C C . GLY A 1 94 ? -10.344 12.18 7.422 1 97 94 GLY A C 1
ATOM 751 O O . GLY A 1 94 ? -10.062 13.375 7.422 1 97 94 GLY A O 1
ATOM 752 N N . PHE A 1 95 ? -9.719 11.344 6.645 1 98.06 95 PHE A N 1
ATOM 753 C CA . PHE A 1 95 ? -8.812 11.781 5.594 1 98.06 95 PHE A CA 1
ATOM 754 C C . PHE A 1 95 ? -9.547 11.969 4.277 1 98.06 95 PHE A C 1
ATOM 756 O O . PHE A 1 95 ? -10.164 11.031 3.768 1 98.06 95 PHE A O 1
ATOM 763 N N . GLU A 1 96 ? -9.461 13.125 3.746 1 96.75 96 GLU A N 1
ATOM 764 C CA . GLU A 1 96 ? -10.141 13.43 2.49 1 96.75 96 GLU A CA 1
ATOM 765 C C . GLU A 1 96 ? -9.547 12.641 1.332 1 96.75 96 GLU A C 1
ATOM 767 O O . GLU A 1 96 ? -8.32 12.539 1.199 1 96.75 96 GLU A O 1
ATOM 772 N N . ASN A 1 97 ? -10.391 12 0.527 1 98.31 97 ASN A N 1
ATOM 773 C CA . ASN A 1 97 ? -10.047 11.297 -0.705 1 98.31 97 ASN A CA 1
ATOM 774 C C . ASN A 1 97 ? -9.148 10.094 -0.432 1 98.31 97 ASN A C 1
ATOM 776 O O . ASN A 1 97 ? -8.25 9.797 -1.219 1 98.31 97 ASN A O 1
ATOM 780 N N . LEU A 1 98 ? -9.344 9.438 0.72 1 98.81 98 LEU A N 1
ATOM 781 C CA . LEU A 1 98 ? -8.547 8.258 1.033 1 98.81 98 LEU A CA 1
ATOM 782 C C . LEU A 1 98 ? -8.758 7.168 -0.01 1 98.81 98 LEU A C 1
ATOM 784 O O . LEU A 1 98 ? -7.832 6.418 -0.329 1 98.81 98 LEU A O 1
ATOM 788 N N . ASP A 1 99 ? -9.969 7.09 -0.553 1 98.81 99 ASP A N 1
ATOM 789 C CA . ASP A 1 99 ? -10.266 6.105 -1.589 1 98.81 99 ASP A CA 1
ATOM 790 C C . ASP A 1 99 ? -9.359 6.297 -2.805 1 98.81 99 ASP A C 1
ATOM 792 O O . ASP A 1 99 ? -8.938 5.324 -3.43 1 98.81 99 ASP A O 1
ATOM 796 N N . GLN A 1 100 ? -9.023 7.551 -3.137 1 98.69 100 GLN A N 1
ATOM 797 C CA . GLN A 1 100 ? -8.148 7.828 -4.266 1 98.69 100 GLN A CA 1
ATOM 798 C C . GLN A 1 100 ? -6.707 7.434 -3.953 1 98.69 100 GLN A C 1
ATOM 800 O O . GLN A 1 100 ? -5.988 6.941 -4.824 1 98.69 100 GLN A O 1
ATOM 805 N N . VAL A 1 101 ? -6.277 7.707 -2.703 1 98.88 101 VAL A N 1
ATOM 806 C CA . VAL A 1 101 ? -4.934 7.32 -2.283 1 98.88 101 VAL A CA 1
ATOM 807 C C . VAL A 1 101 ? -4.785 5.805 -2.365 1 98.88 101 VAL A C 1
ATOM 809 O O . VAL A 1 101 ? -3.824 5.301 -2.955 1 98.88 101 VAL A O 1
ATOM 812 N N . VAL A 1 102 ? -5.754 5.117 -1.817 1 98.94 102 VAL A N 1
ATOM 813 C CA . VAL A 1 102 ? -5.715 3.658 -1.79 1 98.94 102 VAL A CA 1
ATOM 814 C C . VAL A 1 102 ? -5.805 3.111 -3.213 1 98.94 102 VAL A C 1
ATOM 816 O O . VAL A 1 102 ? -5.086 2.174 -3.57 1 98.94 102 VAL A O 1
ATOM 819 N N . ASP A 1 103 ? -6.648 3.727 -4.031 1 98.94 103 ASP A N 1
ATOM 820 C CA . ASP A 1 103 ? -6.773 3.297 -5.422 1 98.94 103 ASP A CA 1
ATOM 821 C C . ASP A 1 103 ? -5.441 3.406 -6.156 1 98.94 103 ASP A C 1
ATOM 823 O O . ASP A 1 103 ? -5.016 2.463 -6.824 1 98.94 103 ASP A O 1
ATOM 827 N N . ALA A 1 104 ? -4.766 4.496 -6.008 1 98.94 104 ALA A N 1
ATOM 828 C CA . ALA A 1 104 ? -3.482 4.711 -6.672 1 98.94 104 ALA A CA 1
ATOM 829 C C . ALA A 1 104 ? -2.451 3.68 -6.215 1 98.94 104 ALA A C 1
ATOM 831 O O . ALA A 1 104 ? -1.75 3.088 -7.039 1 98.94 104 ALA A O 1
ATOM 832 N N . ALA A 1 105 ? -2.381 3.482 -4.957 1 98.94 105 ALA A N 1
ATOM 833 C CA . ALA A 1 105 ? -1.426 2.531 -4.395 1 98.94 105 ALA A CA 1
ATOM 834 C C . ALA A 1 105 ? -1.692 1.119 -4.906 1 98.94 105 ALA A C 1
ATOM 836 O O . ALA A 1 105 ? -0.767 0.416 -5.316 1 98.94 105 ALA A O 1
ATOM 837 N N . TYR A 1 106 ? -2.941 0.734 -4.934 1 98.94 106 TYR A N 1
ATOM 838 C CA . TYR A 1 106 ? -3.287 -0.637 -5.289 1 98.94 106 TYR A CA 1
ATOM 839 C C . TYR A 1 106 ? -3.098 -0.876 -6.781 1 98.94 106 TYR A C 1
ATOM 841 O O . TYR A 1 106 ? -2.68 -1.96 -7.195 1 98.94 106 TYR A O 1
ATOM 849 N N . ARG A 1 107 ? -3.426 0.068 -7.57 1 98.94 107 ARG A N 1
ATOM 850 C CA . ARG A 1 107 ? -3.213 -0.101 -9 1 98.94 107 ARG A CA 1
ATOM 851 C C . ARG A 1 107 ? -1.737 -0.33 -9.312 1 98.94 107 ARG A C 1
ATOM 853 O O . ARG A 1 107 ? -1.393 -1.227 -10.086 1 98.94 107 ARG A O 1
ATOM 860 N N . ALA A 1 108 ? -0.891 0.457 -8.664 1 98.94 108 ALA A N 1
ATOM 861 C CA . ALA A 1 108 ? 0.544 0.29 -8.875 1 98.94 108 ALA A CA 1
ATOM 862 C C . ALA A 1 108 ? 1.027 -1.049 -8.32 1 98.94 108 ALA A C 1
ATOM 864 O O . ALA A 1 108 ? 1.802 -1.753 -8.969 1 98.94 108 ALA A O 1
ATOM 865 N N . MET A 1 109 ? 0.565 -1.437 -7.18 1 98.94 109 MET A N 1
ATOM 866 C CA . MET A 1 109 ? 0.967 -2.674 -6.512 1 98.94 109 MET A CA 1
ATOM 867 C C . MET A 1 109 ? 0.537 -3.891 -7.324 1 98.94 109 MET A C 1
ATOM 869 O O . MET A 1 109 ? 1.348 -4.777 -7.598 1 98.94 109 MET A O 1
ATOM 873 N N . VAL A 1 110 ? -0.727 -3.904 -7.727 1 98.94 110 VAL A N 1
ATOM 874 C CA . VAL A 1 11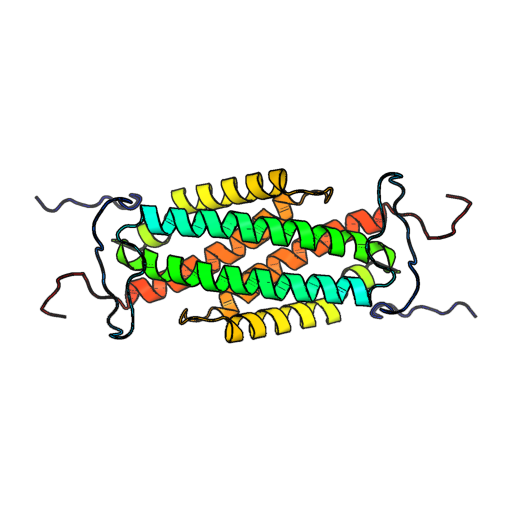0 ? -1.292 -5.047 -8.438 1 98.94 110 VAL A CA 1
ATOM 875 C C . VAL A 1 110 ? -0.618 -5.195 -9.797 1 98.94 110 VAL A C 1
ATOM 877 O O . VAL A 1 110 ? -0.294 -6.305 -10.227 1 98.94 110 VAL A O 1
ATOM 880 N N . ALA A 1 111 ? -0.352 -4.035 -10.445 1 98.81 111 ALA A N 1
ATOM 881 C CA . ALA A 1 111 ? 0.355 -4.09 -11.719 1 98.81 111 ALA A CA 1
ATOM 882 C C . ALA A 1 111 ? 1.73 -4.734 -11.562 1 98.81 111 ALA A C 1
ATOM 884 O O . ALA A 1 111 ? 2.133 -5.566 -12.375 1 98.81 111 ALA A O 1
ATOM 885 N N . ALA A 1 112 ? 2.42 -4.328 -10.562 1 98.81 112 ALA A N 1
ATOM 886 C CA . ALA A 1 112 ? 3.75 -4.879 -10.312 1 98.81 112 ALA A CA 1
ATOM 887 C C . ALA A 1 112 ? 3.67 -6.359 -9.953 1 98.81 112 ALA A C 1
ATOM 889 O O . ALA A 1 112 ? 4.512 -7.156 -10.383 1 98.81 112 ALA A O 1
ATOM 890 N N . PHE A 1 113 ? 2.67 -6.773 -9.188 1 98.81 113 PHE A N 1
ATOM 891 C CA . PHE A 1 113 ? 2.455 -8.18 -8.852 1 98.81 113 PHE A CA 1
ATOM 892 C C . PHE A 1 113 ? 2.195 -9 -10.109 1 98.81 113 PHE A C 1
ATOM 894 O O . PHE A 1 113 ? 2.775 -10.07 -10.289 1 98.81 113 PHE A O 1
ATOM 901 N N . ILE A 1 114 ? 1.355 -8.492 -10.953 1 98.62 114 ILE A N 1
ATOM 902 C CA . ILE A 1 114 ? 0.982 -9.219 -12.156 1 98.62 114 ILE A CA 1
ATOM 903 C C . ILE A 1 114 ? 2.211 -9.406 -13.047 1 98.62 114 ILE A C 1
ATOM 905 O O . ILE A 1 114 ? 2.422 -10.484 -13.602 1 98.62 114 ILE A O 1
ATOM 909 N N . ALA A 1 115 ? 3.002 -8.375 -13.172 1 98.19 115 ALA A N 1
ATOM 910 C CA . ALA A 1 115 ? 4.223 -8.469 -13.969 1 98.19 115 ALA A CA 1
ATOM 911 C C . ALA A 1 115 ? 5.137 -9.578 -13.445 1 98.19 115 ALA A C 1
ATOM 913 O O . ALA A 1 115 ? 5.672 -10.367 -14.227 1 98.19 115 ALA A O 1
ATOM 914 N N . ASN A 1 116 ? 5.297 -9.656 -12.188 1 98.06 116 ASN A N 1
ATOM 915 C CA . ASN A 1 116 ? 6.152 -10.688 -11.609 1 98.06 116 ASN A CA 1
ATOM 916 C C . ASN A 1 116 ? 5.5 -12.062 -11.688 1 98.06 116 ASN A C 1
ATOM 918 O O . ASN A 1 116 ? 6.188 -13.07 -11.898 1 98.06 116 ASN A O 1
ATOM 922 N N . GLU A 1 117 ? 4.18 -12.086 -11.461 1 98.19 117 GLU A N 1
ATOM 923 C CA . GLU A 1 117 ? 3.445 -13.344 -11.586 1 98.19 117 GLU A CA 1
ATOM 924 C C . GLU A 1 117 ? 3.605 -13.938 -12.984 1 98.19 117 GLU A C 1
ATOM 926 O O . GLU A 1 117 ? 3.711 -15.156 -13.141 1 98.19 117 GLU A O 1
ATOM 931 N N . GLN A 1 118 ? 3.672 -13.07 -14.016 1 98.06 118 GLN A N 1
ATOM 932 C CA . GLN A 1 118 ? 3.906 -13.516 -15.383 1 98.06 118 GLN A CA 1
ATOM 933 C C . GLN A 1 118 ? 5.266 -14.195 -15.516 1 98.06 118 GLN A C 1
ATOM 935 O O . GLN A 1 118 ? 5.398 -15.188 -16.234 1 98.06 118 GLN A O 1
ATOM 940 N N . THR A 1 119 ? 6.211 -13.688 -14.828 1 97.38 119 THR A N 1
ATOM 941 C CA . THR A 1 119 ? 7.543 -14.273 -14.859 1 97.38 119 THR A CA 1
ATOM 942 C C . THR A 1 119 ? 7.535 -15.656 -14.211 1 97.38 119 THR A C 1
ATOM 944 O O . THR A 1 119 ? 8.109 -16.609 -14.75 1 97.38 119 THR A O 1
ATOM 947 N N . TYR A 1 120 ? 6.863 -15.797 -13.062 1 97.19 120 TYR A N 1
ATOM 948 C CA . TYR A 1 120 ? 6.711 -17.094 -12.438 1 97.19 120 TYR A CA 1
ATOM 949 C C . TYR A 1 120 ? 6.027 -18.078 -13.375 1 97.19 120 TYR A C 1
ATOM 951 O O . TYR A 1 120 ? 6.52 -19.203 -13.586 1 97.19 120 TYR A O 1
ATOM 959 N N . PHE A 1 121 ? 4.949 -17.594 -13.945 1 97.75 121 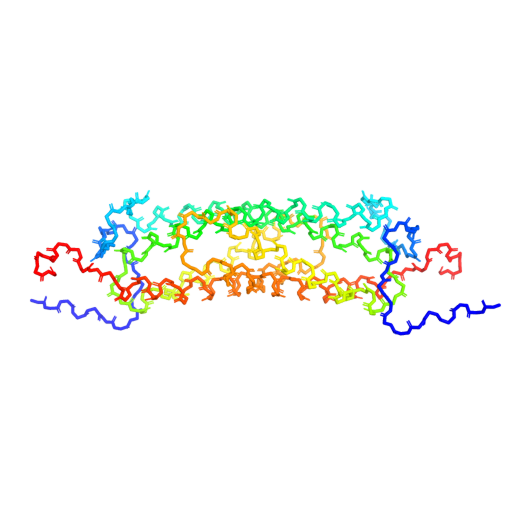PHE A N 1
ATOM 960 C CA . PHE A 1 121 ? 4.133 -18.422 -14.836 1 97.75 121 PHE A CA 1
ATOM 961 C C . PHE A 1 121 ? 4.973 -18.969 -15.984 1 97.75 121 PHE A C 1
ATOM 963 O O . PHE A 1 121 ? 4.891 -20.156 -16.312 1 97.75 121 PHE A O 1
ATOM 970 N N . ASN A 1 122 ? 5.848 -18.156 -16.531 1 97 122 ASN A N 1
ATOM 971 C CA . ASN A 1 122 ? 6.664 -18.516 -17.672 1 97 122 ASN A CA 1
ATOM 972 C C . ASN A 1 122 ? 7.715 -19.562 -17.328 1 97 122 ASN A C 1
ATOM 974 O O . ASN A 1 122 ? 8.219 -20.266 -18.203 1 97 122 ASN A O 1
ATOM 978 N N . ASN A 1 123 ? 8.016 -19.672 -16.062 1 96.19 123 ASN A N 1
ATOM 979 C CA . ASN A 1 123 ? 9.109 -20.547 -15.656 1 96.19 123 ASN A CA 1
ATOM 980 C C . ASN A 1 123 ? 8.594 -21.812 -14.977 1 96.19 123 ASN A C 1
ATOM 982 O O . ASN A 1 123 ? 9.383 -22.641 -14.5 1 96.19 123 ASN A O 1
ATOM 986 N N . MET A 1 124 ? 7.328 -22 -14.969 1 96.88 124 MET A N 1
ATOM 987 C CA . MET A 1 124 ? 6.695 -23.141 -14.336 1 96.88 124 MET A CA 1
ATOM 988 C C . MET A 1 124 ? 6.508 -24.281 -15.328 1 96.88 124 MET A C 1
ATOM 990 O O . MET A 1 124 ? 6.641 -24.078 -16.547 1 96.88 124 MET A O 1
ATOM 994 N N . LYS A 1 125 ? 6.285 -25.422 -14.828 1 95.62 125 LYS A N 1
ATOM 995 C CA . LYS A 1 125 ? 5.945 -26.562 -15.664 1 95.62 125 LYS A CA 1
ATOM 996 C C . LYS A 1 125 ? 4.465 -26.906 -15.547 1 95.62 125 LYS A C 1
ATOM 998 O O . LYS A 1 125 ? 3.82 -26.578 -14.555 1 95.62 125 LYS A O 1
ATOM 1003 N N . ILE A 1 126 ? 3.932 -27.516 -16.578 1 94.31 126 ILE A N 1
ATOM 1004 C CA . ILE A 1 126 ? 2.543 -27.969 -16.531 1 94.31 126 ILE A CA 1
ATOM 1005 C C . ILE A 1 126 ? 2.391 -29.094 -15.516 1 94.31 126 ILE A C 1
ATOM 1007 O O . ILE A 1 126 ? 3.211 -30.016 -15.469 1 94.31 126 ILE A O 1
ATOM 1011 N N . ALA A 1 127 ? 1.462 -28.938 -14.75 1 92.06 127 ALA A N 1
ATOM 1012 C CA . ALA A 1 127 ? 1.242 -29.953 -13.711 1 92.06 127 ALA A CA 1
ATOM 1013 C C . ALA A 1 127 ? 1.062 -31.328 -14.32 1 92.06 127 ALA A C 1
ATOM 1015 O O . ALA A 1 127 ? 0.305 -31.5 -15.273 1 92.06 127 ALA A O 1
ATOM 1016 N N . GLY A 1 128 ? 1.725 -32.25 -13.781 1 84.75 128 GLY A N 1
ATOM 1017 C CA . GLY A 1 128 ? 1.601 -33.625 -14.227 1 84.75 128 GLY A CA 1
ATOM 1018 C C . GLY A 1 128 ? 2.465 -33.938 -15.438 1 84.75 128 GLY A C 1
ATOM 1019 O O . GLY A 1 128 ? 2.496 -35.094 -15.906 1 84.75 128 GLY A O 1
ATOM 1020 N N . ASP A 1 129 ? 3.037 -32.938 -16.031 1 75.56 129 ASP A N 1
ATOM 1021 C CA . ASP A 1 129 ? 3.896 -33.188 -17.172 1 75.56 129 ASP A CA 1
ATOM 1022 C C . ASP A 1 129 ? 5.168 -33.938 -16.766 1 75.56 129 ASP A C 1
ATOM 1024 O O . ASP A 1 129 ? 5.949 -33.438 -15.953 1 75.56 129 ASP A O 1
ATOM 1028 N N . LYS A 1 130 ? 5.199 -35.312 -16.922 1 67.88 130 LYS A N 1
ATOM 1029 C CA . LYS A 1 130 ? 6.328 -36.188 -16.625 1 67.88 130 LYS A CA 1
ATOM 1030 C C . LYS A 1 130 ? 7.512 -35.906 -17.531 1 67.88 130 LYS A C 1
ATOM 1032 O O . LYS A 1 130 ? 8.633 -36.344 -17.281 1 67.88 130 LYS A O 1
ATOM 1037 N N . HIS A 1 131 ? 7.344 -35.281 -18.688 1 60.97 131 HIS A N 1
ATOM 1038 C CA . HIS A 1 131 ? 8.414 -35.156 -19.672 1 60.97 131 HIS A CA 1
ATOM 1039 C C . HIS A 1 131 ? 9.125 -33.812 -19.5 1 60.97 131 HIS A C 1
ATOM 1041 O O . HIS A 1 131 ? 10.008 -33.469 -20.297 1 60.97 131 HIS A O 1
ATOM 1047 N N . ALA A 1 132 ? 8.828 -33.094 -18.453 1 50.84 132 ALA A N 1
ATOM 1048 C CA . ALA A 1 132 ? 9.586 -31.844 -18.406 1 50.84 132 ALA A CA 1
ATOM 1049 C C . ALA A 1 132 ? 11.039 -32.094 -18 1 50.84 132 ALA A C 1
ATOM 1051 O O . ALA A 1 132 ? 11.32 -33.062 -17.266 1 50.84 132 ALA A O 1
ATOM 1052 N N . MET B 1 1 ? -11.859 -33.781 -28.203 1 31.64 1 MET B N 1
ATOM 1053 C CA . MET B 1 1 ? -12.531 -32.5 -28.141 1 31.64 1 MET B CA 1
ATOM 1054 C C . MET B 1 1 ? -11.633 -31.453 -27.484 1 31.64 1 MET B C 1
ATOM 1056 O O . MET B 1 1 ? -11.289 -31.562 -26.312 1 31.64 1 MET B O 1
ATOM 1060 N N . THR B 1 2 ? -10.633 -30.906 -28.141 1 32.59 2 THR B N 1
ATOM 1061 C CA . THR B 1 2 ? -9.641 -29.938 -27.688 1 32.59 2 THR B CA 1
ATOM 1062 C C . THR B 1 2 ? -10.32 -28.688 -27.141 1 32.59 2 THR B C 1
ATOM 1064 O O . THR B 1 2 ? -11.055 -28 -27.859 1 32.59 2 THR B O 1
ATOM 1067 N N . SER B 1 3 ? -10.836 -28.703 -25.891 1 39.94 3 SER B N 1
ATOM 1068 C CA . SER B 1 3 ? -11.5 -27.531 -25.328 1 39.94 3 SER B CA 1
ATOM 1069 C C . SER B 1 3 ? -10.781 -26.234 -25.719 1 39.94 3 SER B C 1
ATOM 1071 O O . SER B 1 3 ? -9.656 -26 -25.297 1 39.94 3 SER B O 1
ATOM 1073 N N . GLN B 1 4 ? -11 -25.734 -26.828 1 36.84 4 GLN B N 1
ATOM 1074 C CA . GLN B 1 4 ? -10.508 -24.453 -27.312 1 36.84 4 GLN B CA 1
ATOM 1075 C C . GLN B 1 4 ? -10.703 -23.359 -26.25 1 36.84 4 GLN B C 1
ATOM 1077 O O . GLN B 1 4 ? -11.844 -23 -25.922 1 36.84 4 GLN B O 1
ATOM 1082 N N . VAL B 1 5 ? -9.961 -23.344 -25.141 1 49.47 5 VAL B N 1
ATOM 1083 C CA . VAL B 1 5 ? -10.016 -22.25 -24.172 1 49.47 5 VAL B CA 1
ATOM 1084 C C . VAL B 1 5 ? -10.047 -20.922 -24.906 1 49.47 5 VAL B C 1
ATOM 1086 O O . VAL B 1 5 ? -9.156 -20.625 -25.719 1 49.47 5 VAL B O 1
ATOM 1089 N N . SER B 1 6 ? -11.195 -20.406 -25.203 1 52.09 6 SER B N 1
ATOM 1090 C CA . SER B 1 6 ? -11.328 -19.094 -25.828 1 52.09 6 SER B CA 1
ATOM 1091 C C . SER B 1 6 ? -10.391 -18.062 -25.203 1 52.09 6 SER B C 1
ATOM 1093 O O . SER B 1 6 ? -10.242 -18.031 -23.969 1 52.09 6 SER B O 1
ATOM 1095 N N . PRO B 1 7 ? -9.578 -17.312 -25.875 1 59.5 7 PRO B N 1
ATOM 1096 C CA . PRO B 1 7 ? -8.797 -16.156 -25.438 1 59.5 7 PRO B CA 1
ATOM 1097 C C . PRO B 1 7 ? -9.625 -15.148 -24.641 1 59.5 7 PRO B C 1
ATOM 1099 O O . PRO B 1 7 ? -10.781 -14.883 -24.984 1 59.5 7 PRO B O 1
ATOM 1102 N N . GLY B 1 8 ? -9.453 -15.156 -23.234 1 81.94 8 GLY B N 1
ATOM 1103 C CA . GLY B 1 8 ? -10.109 -14.102 -22.469 1 81.94 8 GLY B CA 1
ATOM 1104 C C . GLY B 1 8 ? -10.961 -14.641 -21.344 1 81.94 8 GLY B C 1
ATOM 1105 O O . GLY B 1 8 ? -11.859 -13.945 -20.844 1 81.94 8 GLY B O 1
ATOM 1106 N N . GLN B 1 9 ? -10.852 -15.922 -21 1 92.69 9 GLN B N 1
ATOM 1107 C CA . GLN B 1 9 ? -11.664 -16.469 -19.922 1 92.69 9 GLN B CA 1
ATOM 1108 C C . GLN B 1 9 ? -10.945 -16.344 -18.578 1 92.69 9 GLN B C 1
ATOM 1110 O O . GLN B 1 9 ? -9.758 -16.656 -18.469 1 92.69 9 GLN B O 1
ATOM 1115 N N . GLU B 1 10 ? -11.711 -15.945 -17.531 1 97.44 10 GLU B N 1
ATOM 1116 C CA . GLU B 1 10 ? -11.18 -15.906 -16.172 1 97.44 10 GLU B CA 1
ATOM 1117 C C . GLU B 1 10 ? -10.883 -17.312 -15.656 1 97.44 10 GLU B C 1
ATOM 1119 O O . GLU B 1 10 ? -11.477 -18.281 -16.125 1 97.44 10 GLU B O 1
ATOM 1124 N N . PRO B 1 11 ? -9.992 -17.422 -14.727 1 97.62 11 PRO B N 1
ATOM 1125 C CA . PRO B 1 11 ? -9.625 -18.766 -14.242 1 97.62 11 PRO B CA 1
ATOM 1126 C C . PRO B 1 11 ? -10.734 -19.406 -13.406 1 97.62 11 PRO B C 1
ATOM 1128 O O . PRO B 1 11 ? -11.531 -18.703 -12.781 1 97.62 11 PRO B O 1
ATOM 1131 N N . ASP B 1 12 ? -10.742 -20.719 -13.492 1 96.94 12 ASP B N 1
ATOM 1132 C CA . ASP B 1 12 ? -11.586 -21.484 -12.586 1 96.94 12 ASP B CA 1
ATOM 1133 C C . ASP B 1 12 ? -11.062 -21.422 -11.156 1 96.94 12 ASP B C 1
ATOM 1135 O O . ASP B 1 12 ? -9.977 -21.922 -10.859 1 96.94 12 ASP B O 1
ATOM 1139 N N . THR B 1 13 ? -11.82 -20.891 -10.234 1 98.25 13 THR B N 1
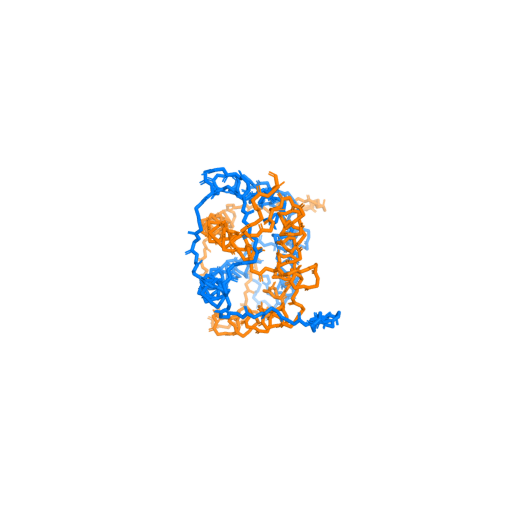ATOM 1140 C CA . THR B 1 13 ? -11.305 -20.609 -8.898 1 98.25 13 THR B CA 1
ATOM 1141 C C . THR B 1 13 ? -11.406 -21.844 -8.008 1 98.25 13 THR B C 1
ATOM 1143 O O . THR B 1 13 ? -10.891 -21.859 -6.887 1 98.25 13 THR B O 1
ATOM 1146 N N . GLN B 1 14 ? -12.109 -22.875 -8.477 1 98.38 14 GLN B N 1
ATOM 1147 C CA . GLN B 1 14 ? -12.273 -24.078 -7.66 1 98.38 14 GLN B CA 1
ATOM 1148 C C . GLN B 1 14 ? -11.484 -25.25 -8.234 1 98.38 14 GLN B C 1
ATOM 1150 O O . GLN B 1 14 ? -11.492 -26.344 -7.672 1 98.38 14 GLN B O 1
ATOM 1155 N N . GLY B 1 15 ? -10.859 -25.078 -9.344 1 97.69 15 GLY B N 1
ATOM 1156 C CA . GLY B 1 15 ? -10.133 -26.141 -10.023 1 97.69 15 GLY B CA 1
ATOM 1157 C C . GLY B 1 15 ? -8.812 -26.484 -9.367 1 97.69 15 GLY B C 1
ATOM 1158 O O . GLY B 1 15 ? -8.336 -25.75 -8.492 1 97.69 15 GLY B O 1
ATOM 1159 N N . ALA B 1 16 ? -8.25 -27.594 -9.797 1 97.62 16 ALA B N 1
ATOM 1160 C CA . ALA B 1 16 ? -6.922 -28.016 -9.359 1 97.62 16 ALA B CA 1
ATOM 1161 C C . ALA B 1 16 ? -5.828 -27.172 -10 1 97.62 16 ALA B C 1
ATOM 1163 O O . ALA B 1 16 ? -6.078 -26.469 -10.984 1 97.62 16 ALA B O 1
ATOM 1164 N N . PRO B 1 17 ? -4.602 -27.188 -9.391 1 98.19 17 PRO B N 1
ATOM 1165 C CA . PRO B 1 17 ? -3.508 -26.469 -10.039 1 98.19 17 PRO B CA 1
ATOM 1166 C C . PRO B 1 17 ? -3.215 -26.969 -11.453 1 98.19 17 PRO B C 1
ATOM 1168 O O . PRO B 1 17 ? -3.305 -28.172 -11.703 1 98.19 17 PRO B O 1
ATOM 1171 N N . LEU B 1 18 ? -2.902 -26.047 -12.266 1 98 18 LEU B N 1
ATOM 1172 C CA . LEU B 1 18 ? -2.619 -26.375 -13.656 1 98 18 LEU B CA 1
ATOM 1173 C C . LEU B 1 18 ? -1.116 -26.391 -13.914 1 98 18 LEU B C 1
ATOM 1175 O O . LEU B 1 18 ? -0.661 -26.969 -14.906 1 98 18 LEU B O 1
ATOM 1179 N N . ARG B 1 19 ? -0.349 -25.734 -12.953 1 97.62 19 ARG B N 1
ATOM 1180 C CA . ARG B 1 19 ? 1.102 -25.625 -13.07 1 97.62 19 ARG B CA 1
ATOM 1181 C C . ARG B 1 19 ? 1.778 -25.875 -11.727 1 97.62 19 ARG B C 1
ATOM 1183 O O . ARG B 1 19 ? 1.125 -25.844 -10.68 1 97.62 19 ARG B O 1
ATOM 1190 N N . GLU B 1 20 ? 3.07 -26.109 -11.812 1 96.5 20 GLU B N 1
ATOM 1191 C CA . GLU B 1 20 ? 3.855 -26.328 -10.602 1 96.5 20 GLU B CA 1
ATOM 1192 C C . GLU B 1 20 ? 5.215 -25.641 -10.695 1 96.5 20 GLU B C 1
ATOM 1194 O O . GLU B 1 20 ? 5.797 -25.547 -11.781 1 96.5 20 GLU B O 1
ATOM 1199 N N . TYR B 1 21 ? 5.68 -25.188 -9.602 1 96.62 21 TYR B N 1
ATOM 1200 C CA . TYR B 1 21 ? 7.027 -24.641 -9.539 1 96.62 21 TYR B CA 1
ATOM 1201 C C . TYR B 1 21 ? 8.07 -25.75 -9.633 1 96.62 21 TYR B C 1
ATOM 1203 O O . TYR B 1 21 ? 7.887 -26.828 -9.078 1 96.62 21 TYR B O 1
ATOM 1211 N N . THR B 1 22 ? 9.219 -25.375 -10.273 1 94.31 22 THR B N 1
ATOM 1212 C CA . THR B 1 22 ? 10.305 -26.344 -10.398 1 94.31 22 THR B CA 1
ATOM 1213 C C . THR B 1 22 ? 11.227 -26.281 -9.18 1 94.31 22 THR B C 1
ATOM 1215 O O . THR B 1 22 ? 12.031 -27.188 -8.953 1 94.31 22 THR B O 1
ATOM 1218 N N . ASP B 1 23 ? 11.094 -25.172 -8.461 1 92.75 23 ASP B N 1
ATOM 1219 C CA . ASP B 1 23 ? 11.828 -25.047 -7.207 1 92.75 23 ASP B CA 1
ATOM 1220 C C . ASP B 1 23 ? 11.359 -26.094 -6.191 1 92.75 23 ASP B C 1
ATOM 1222 O O . ASP B 1 23 ? 10.227 -26.031 -5.719 1 92.75 23 ASP B O 1
ATOM 1226 N N . PRO B 1 24 ? 12.211 -27.016 -5.805 1 92.12 24 PRO B N 1
ATOM 1227 C CA . PRO B 1 24 ? 11.797 -28.078 -4.902 1 92.12 24 PRO B CA 1
ATOM 1228 C C . PRO B 1 24 ? 11.461 -27.578 -3.502 1 92.12 24 PRO B C 1
ATOM 1230 O O . PRO B 1 24 ? 10.828 -28.297 -2.721 1 92.12 24 PRO B O 1
ATOM 1233 N N . ASP B 1 25 ? 11.852 -26.344 -3.176 1 93.5 25 ASP B N 1
ATOM 1234 C CA . ASP B 1 25 ? 11.602 -25.797 -1.843 1 93.5 25 ASP B CA 1
ATOM 1235 C C . ASP B 1 25 ? 10.258 -25.078 -1.783 1 93.5 25 ASP B C 1
ATOM 1237 O O . ASP B 1 25 ? 9.781 -24.719 -0.702 1 93.5 25 ASP B O 1
ATOM 1241 N N . TYR B 1 26 ? 9.672 -24.906 -2.979 1 95.19 26 TYR B N 1
ATOM 1242 C CA . TYR B 1 26 ? 8.367 -24.25 -2.953 1 95.19 26 TYR B CA 1
ATOM 1243 C C . TYR B 1 26 ? 7.297 -25.172 -2.387 1 95.19 26 TYR B C 1
ATOM 1245 O O . TYR B 1 26 ? 7.199 -26.328 -2.785 1 95.19 26 TYR B O 1
ATOM 1253 N N . ARG B 1 27 ? 6.535 -24.625 -1.394 1 96.12 27 ARG B N 1
ATOM 1254 C CA . ARG B 1 27 ? 5.391 -25.344 -0.832 1 96.12 27 ARG B CA 1
ATOM 1255 C C . ARG B 1 27 ? 4.086 -24.609 -1.156 1 96.12 27 ARG B C 1
ATOM 1257 O O . ARG B 1 27 ? 3.926 -23.438 -0.833 1 96.12 27 ARG B O 1
ATOM 1264 N N . PRO B 1 28 ? 3.191 -25.344 -1.766 1 97.94 28 PRO B N 1
ATOM 1265 C CA . PRO B 1 28 ? 1.899 -24.734 -2.064 1 97.94 28 PRO B CA 1
ATOM 1266 C C . PRO B 1 28 ? 1.197 -24.188 -0.817 1 97.94 28 PRO B C 1
ATOM 1268 O O . PRO B 1 28 ? 1.25 -24.828 0.241 1 97.94 28 PRO B O 1
ATOM 1271 N N . LEU B 1 29 ? 0.512 -23.141 -1.014 1 98.62 29 LEU B N 1
ATOM 1272 C CA . LEU B 1 29 ? -0.121 -22.5 0.131 1 98.62 29 LEU B CA 1
ATOM 1273 C C . LEU B 1 29 ? -1.609 -22.828 0.186 1 98.62 29 LEU B C 1
ATOM 1275 O O . LEU B 1 29 ? -2.197 -22.875 1.268 1 98.62 29 LEU B O 1
ATOM 1279 N N . CYS B 1 30 ? -2.242 -23.016 -0.984 1 98.81 30 CYS B N 1
ATOM 1280 C CA . CYS B 1 30 ? -3.689 -23.172 -1.05 1 98.81 30 CYS B CA 1
ATOM 1281 C C . CYS B 1 30 ? -4.07 -24.312 -1.988 1 98.81 30 CYS B C 1
ATOM 1283 O O . CYS B 1 30 ? -3.328 -24.625 -2.92 1 98.81 30 CYS B O 1
ATOM 1285 N N . ALA B 1 31 ? -5.266 -24.812 -1.775 1 98.38 31 ALA B N 1
ATOM 1286 C CA . ALA B 1 31 ? -5.727 -25.953 -2.564 1 98.38 31 ALA B CA 1
ATOM 1287 C C . ALA B 1 31 ? -6.324 -25.5 -3.893 1 98.38 31 ALA B C 1
ATOM 1289 O O . ALA B 1 31 ? -6.375 -26.266 -4.855 1 98.38 31 ALA B O 1
ATOM 1290 N N . ASN B 1 32 ? -6.82 -24.25 -3.898 1 98.62 32 ASN B N 1
ATOM 1291 C CA . ASN B 1 32 ? -7.402 -23.688 -5.113 1 98.62 32 ASN B CA 1
ATOM 1292 C C . ASN B 1 32 ? -7.316 -22.172 -5.125 1 98.62 32 ASN B C 1
ATOM 1294 O O . ASN B 1 32 ? -6.879 -21.562 -4.148 1 98.62 32 ASN B O 1
ATOM 1298 N N . LEU B 1 33 ? -7.688 -21.578 -6.266 1 98.88 33 LEU B N 1
ATOM 1299 C CA . LEU B 1 33 ? -7.535 -20.141 -6.473 1 98.88 33 LEU B CA 1
ATOM 1300 C C . LEU B 1 33 ? -8.484 -19.359 -5.566 1 98.88 33 LEU B C 1
ATOM 1302 O O . LEU B 1 33 ? -8.141 -18.266 -5.109 1 98.88 33 LEU B O 1
ATOM 1306 N N . ALA B 1 34 ? -9.633 -19.922 -5.258 1 98.88 34 ALA B N 1
ATOM 1307 C CA . ALA B 1 34 ? -10.586 -19.25 -4.375 1 98.88 34 ALA B CA 1
ATOM 1308 C C . ALA B 1 34 ? -9.977 -19.016 -2.994 1 98.88 34 ALA B C 1
ATOM 1310 O O . ALA B 1 34 ? -10.156 -17.953 -2.402 1 98.88 34 ALA B O 1
ATOM 1311 N N . GLU B 1 35 ? -9.266 -19.984 -2.545 1 98.88 35 GLU B N 1
ATOM 1312 C CA . GLU B 1 35 ? -8.602 -19.844 -1.256 1 98.88 35 GLU B CA 1
ATOM 1313 C C . GLU B 1 35 ? -7.512 -18.781 -1.313 1 98.88 35 GLU B C 1
ATOM 1315 O O . GLU B 1 35 ? -7.355 -17.984 -0.379 1 98.88 35 GLU B O 1
ATOM 1320 N N . VAL B 1 36 ? -6.742 -18.75 -2.408 1 98.94 36 VAL B N 1
ATOM 1321 C CA . VAL B 1 36 ? -5.73 -17.719 -2.598 1 98.94 36 VAL B CA 1
ATOM 1322 C C . VAL B 1 36 ? -6.379 -16.344 -2.504 1 98.94 36 VAL B C 1
ATOM 1324 O O . VAL B 1 36 ? -5.914 -15.477 -1.753 1 98.94 36 VAL B O 1
ATOM 1327 N N . ARG B 1 37 ? -7.492 -16.172 -3.205 1 98.88 37 ARG B N 1
ATOM 1328 C CA . ARG B 1 37 ? -8.164 -14.875 -3.275 1 98.88 37 ARG B CA 1
ATOM 1329 C C . ARG B 1 37 ? -8.75 -14.492 -1.92 1 98.88 37 ARG B C 1
ATOM 1331 O O . ARG B 1 37 ? -8.742 -13.32 -1.543 1 98.88 37 ARG B O 1
ATOM 1338 N N . ALA B 1 38 ? -9.211 -15.484 -1.204 1 98.88 38 ALA B N 1
ATOM 1339 C CA . ALA B 1 38 ? -9.742 -15.211 0.128 1 98.88 38 ALA B CA 1
ATOM 1340 C C . ALA B 1 38 ? -8.648 -14.688 1.057 1 98.88 38 ALA B C 1
ATOM 1342 O O . ALA B 1 38 ? -8.875 -13.766 1.84 1 98.88 38 ALA B O 1
ATOM 1343 N N . ASN B 1 39 ? -7.5 -15.266 0.988 1 98.94 39 ASN B N 1
ATOM 1344 C CA . ASN B 1 39 ? -6.387 -14.812 1.813 1 98.94 39 ASN B CA 1
ATOM 1345 C C . ASN B 1 39 ? -5.906 -13.422 1.394 1 98.94 39 ASN B C 1
ATOM 1347 O O . ASN B 1 39 ? -5.609 -12.578 2.242 1 98.94 39 ASN B O 1
ATOM 1351 N N . ILE B 1 40 ? -5.812 -13.195 0.084 1 98.94 40 ILE B N 1
ATOM 1352 C CA . ILE B 1 40 ? -5.438 -11.883 -0.421 1 98.94 40 ILE B CA 1
ATOM 1353 C C . ILE B 1 40 ? -6.449 -10.836 0.058 1 98.94 40 ILE B C 1
ATOM 1355 O O . ILE B 1 40 ? -6.066 -9.766 0.528 1 98.94 40 ILE B O 1
ATOM 1359 N N . ASP B 1 41 ? -7.75 -11.203 0.008 1 98.94 41 ASP B N 1
ATOM 1360 C CA . ASP B 1 41 ? -8.789 -10.281 0.444 1 98.94 41 ASP B CA 1
ATOM 1361 C C . ASP B 1 41 ? -8.648 -9.961 1.932 1 98.94 41 ASP B C 1
ATOM 1363 O O . ASP B 1 41 ? -8.844 -8.812 2.346 1 98.94 41 ASP B O 1
ATOM 1367 N N . ARG B 1 42 ? -8.414 -10.914 2.746 1 98.88 42 ARG B N 1
ATOM 1368 C CA . ARG B 1 42 ? -8.195 -10.711 4.172 1 98.88 42 ARG B CA 1
ATOM 1369 C C . ARG B 1 42 ? -7.02 -9.766 4.414 1 98.88 42 ARG B C 1
ATOM 1371 O O . ARG B 1 42 ? -7.117 -8.844 5.223 1 98.88 42 ARG B O 1
ATOM 1378 N N . LEU B 1 43 ? -5.91 -9.969 3.734 1 98.94 43 LEU B N 1
ATOM 1379 C CA . LEU B 1 43 ? -4.723 -9.133 3.873 1 98.94 43 LEU B CA 1
ATOM 1380 C C . LEU B 1 43 ? -4.996 -7.715 3.395 1 98.94 43 LEU B C 1
ATOM 1382 O O . LEU B 1 43 ? -4.52 -6.75 3.996 1 98.94 43 LEU B O 1
ATOM 1386 N N . ASP B 1 44 ? -5.797 -7.613 2.32 1 98.94 44 ASP B N 1
ATOM 1387 C CA . ASP B 1 44 ? -6.121 -6.289 1.799 1 98.94 44 ASP B CA 1
ATOM 1388 C C . ASP B 1 44 ? -6.887 -5.465 2.832 1 98.94 44 ASP B C 1
ATOM 1390 O O . ASP B 1 44 ? -6.68 -4.254 2.941 1 98.94 44 ASP B O 1
ATOM 1394 N N . ASP B 1 45 ? -7.758 -6.141 3.547 1 98.94 45 ASP B N 1
ATOM 1395 C CA . ASP B 1 45 ? -8.477 -5.438 4.605 1 98.94 45 ASP B CA 1
ATOM 1396 C C . ASP B 1 45 ? -7.504 -4.863 5.637 1 98.94 45 ASP B C 1
ATOM 1398 O O . ASP B 1 45 ? -7.602 -3.688 6 1 98.94 45 ASP B O 1
ATOM 1402 N N . GLU B 1 46 ? -6.512 -5.594 6.043 1 98.94 46 GLU B N 1
ATOM 1403 C CA . GLU B 1 46 ? -5.523 -5.172 7.031 1 98.94 46 GLU B CA 1
ATOM 1404 C C . GLU B 1 46 ? -4.609 -4.086 6.469 1 98.94 46 GLU B C 1
ATOM 1406 O O . GLU B 1 46 ? -4.301 -3.109 7.156 1 98.94 46 GLU B O 1
ATOM 1411 N N . ILE B 1 47 ? -4.18 -4.234 5.262 1 99 47 ILE B N 1
ATOM 1412 C CA . ILE B 1 47 ? -3.289 -3.271 4.621 1 99 47 ILE B CA 1
ATOM 1413 C C . ILE B 1 47 ? -3.984 -1.915 4.516 1 99 47 ILE B C 1
ATOM 1415 O O . ILE B 1 47 ? -3.42 -0.889 4.902 1 99 47 ILE B O 1
ATOM 1419 N N . VAL B 1 48 ? -5.254 -1.954 4.039 1 99 48 VAL B N 1
ATOM 1420 C CA . VAL B 1 48 ? -5.973 -0.7 3.85 1 99 48 VAL B CA 1
ATOM 1421 C C . VAL B 1 48 ? -6.246 -0.051 5.207 1 99 48 VAL B C 1
ATOM 1423 O O . VAL B 1 48 ? -6.195 1.175 5.336 1 99 48 VAL B O 1
ATOM 1426 N N . ARG B 1 49 ? -6.527 -0.861 6.219 1 98.94 49 ARG B N 1
ATOM 1427 C CA . ARG B 1 49 ? -6.707 -0.321 7.562 1 98.94 49 ARG B CA 1
ATOM 1428 C C . ARG B 1 49 ? -5.457 0.427 8.016 1 98.94 49 ARG B C 1
ATOM 1430 O O . ARG B 1 49 ? -5.555 1.52 8.586 1 98.94 49 ARG B O 1
ATOM 1437 N N . LEU B 1 50 ? -4.297 -0.12 7.797 1 98.94 50 LEU B N 1
ATOM 1438 C CA . LEU B 1 50 ? -3.039 0.503 8.195 1 98.94 50 LEU B CA 1
ATOM 1439 C C . LEU B 1 50 ? -2.76 1.745 7.355 1 98.94 50 LEU B C 1
ATOM 1441 O O . LEU B 1 50 ? -2.229 2.736 7.859 1 98.94 50 LEU B O 1
ATOM 1445 N N . ILE B 1 51 ? -3.146 1.733 6.051 1 99 51 ILE B N 1
ATOM 1446 C CA . ILE B 1 51 ? -2.996 2.908 5.203 1 99 51 ILE B CA 1
ATOM 1447 C C . ILE B 1 51 ? -3.889 4.035 5.715 1 99 51 ILE B C 1
ATOM 1449 O O . ILE B 1 51 ? -3.492 5.203 5.711 1 99 51 ILE B O 1
ATOM 1453 N N . ALA B 1 52 ? -5.078 3.654 6.168 1 98.94 52 ALA B N 1
ATOM 1454 C CA . ALA B 1 52 ? -5.996 4.648 6.727 1 98.94 52 ALA B CA 1
ATOM 1455 C C . ALA B 1 52 ? -5.414 5.285 7.984 1 98.94 52 ALA B C 1
ATOM 1457 O O . ALA B 1 52 ? -5.512 6.496 8.18 1 98.94 52 ALA B O 1
ATOM 1458 N N . GLU B 1 53 ? -4.832 4.465 8.812 1 98.94 53 GLU B N 1
ATOM 1459 C CA . GLU B 1 53 ? -4.16 4.996 9.992 1 98.94 53 GLU B CA 1
ATOM 1460 C C . GLU B 1 53 ? -2.998 5.906 9.602 1 98.94 53 GLU B C 1
ATOM 1462 O O . GLU B 1 53 ? -2.854 7.004 10.141 1 98.94 53 GLU B O 1
ATOM 1467 N N . ARG B 1 54 ? -2.219 5.504 8.664 1 98.94 54 ARG B N 1
ATOM 1468 C CA . ARG B 1 54 ? -1.09 6.273 8.148 1 98.94 54 ARG B CA 1
ATOM 1469 C C . ARG B 1 54 ? -1.55 7.621 7.609 1 98.94 54 ARG B C 1
ATOM 1471 O O . ARG B 1 54 ? -0.859 8.633 7.77 1 98.94 54 ARG B O 1
ATOM 1478 N N . ALA B 1 55 ? -2.654 7.59 6.965 1 98.94 55 ALA B N 1
ATOM 1479 C CA . ALA B 1 55 ? -3.225 8.789 6.359 1 98.94 55 ALA B CA 1
ATOM 1480 C C . ALA B 1 55 ? -3.445 9.883 7.406 1 98.94 55 ALA B C 1
ATOM 1482 O O . ALA B 1 55 ? -3.215 11.062 7.141 1 98.94 55 ALA B O 1
ATOM 1483 N N . MET B 1 56 ? -3.836 9.492 8.594 1 98.88 56 MET B N 1
ATOM 1484 C CA . MET B 1 56 ? -4.117 10.484 9.625 1 98.88 56 MET B CA 1
ATOM 1485 C C . MET B 1 56 ? -2.83 11.133 10.125 1 98.88 56 MET B C 1
ATOM 1487 O O . MET B 1 56 ? -2.824 12.312 10.484 1 98.88 56 MET B O 1
ATOM 1491 N N . TYR B 1 57 ? -1.738 10.414 10.133 1 98.94 57 TYR B N 1
ATOM 1492 C CA . TYR B 1 57 ? -0.452 11.008 10.469 1 98.94 57 TYR B CA 1
ATOM 1493 C C . TYR B 1 57 ? 0.022 11.945 9.359 1 98.94 57 TYR B C 1
ATOM 1495 O O . TYR B 1 57 ? 0.631 12.984 9.633 1 98.94 57 TYR B O 1
ATOM 1503 N N . VAL B 1 58 ? -0.267 11.602 8.078 1 98.88 58 VAL B N 1
ATOM 1504 C CA . VAL B 1 58 ? 0.054 12.5 6.977 1 98.88 58 VAL B CA 1
ATOM 1505 C C . VAL B 1 58 ? -0.748 13.789 7.109 1 98.88 58 VAL B C 1
ATOM 1507 O O . VAL B 1 58 ? -0.208 14.883 6.934 1 98.88 58 VAL B O 1
ATOM 1510 N N . LYS B 1 59 ? -2.021 13.625 7.426 1 98.69 59 LYS B N 1
ATOM 1511 C CA . LYS B 1 59 ? -2.859 14.789 7.688 1 98.69 59 LYS B CA 1
ATOM 1512 C C . LYS B 1 59 ? -2.264 15.656 8.797 1 98.69 59 LYS B C 1
ATOM 1514 O O . LYS B 1 59 ? -2.199 16.875 8.664 1 98.69 59 LYS B O 1
ATOM 1519 N N . ASP B 1 60 ? -1.8 15.047 9.867 1 98.75 60 ASP B N 1
ATOM 1520 C CA . ASP B 1 60 ? -1.226 15.766 11 1 98.75 60 ASP B CA 1
ATOM 1521 C C . ASP B 1 60 ? 0.081 16.453 10.602 1 98.75 60 ASP B C 1
ATOM 1523 O O . ASP B 1 60 ? 0.42 17.516 11.148 1 98.75 60 ASP B O 1
ATOM 1527 N N . ALA B 1 61 ? 0.831 15.898 9.688 1 98.88 61 ALA B N 1
ATOM 1528 C CA . ALA B 1 61 ? 2.129 16.422 9.258 1 98.88 61 ALA B CA 1
ATOM 1529 C C . ALA B 1 61 ? 1.996 17.828 8.672 1 98.88 61 ALA B C 1
ATOM 1531 O O . ALA B 1 61 ? 2.904 18.641 8.812 1 98.88 61 ALA B O 1
ATOM 1532 N N . ALA B 1 62 ? 0.856 18.094 8.055 1 98.62 62 ALA B N 1
ATOM 1533 C CA . ALA B 1 62 ? 0.655 19.391 7.398 1 98.62 62 ALA B CA 1
ATOM 1534 C C . ALA B 1 62 ? 0.814 20.531 8.391 1 98.62 62 ALA B C 1
ATOM 1536 O O . ALA B 1 62 ? 1.198 21.641 8.016 1 98.62 62 ALA B O 1
ATOM 1537 N N . ARG B 1 63 ? 0.593 20.297 9.664 1 98.5 63 ARG B N 1
ATOM 1538 C CA . ARG B 1 63 ? 0.636 21.328 10.695 1 98.5 63 ARG B CA 1
ATOM 1539 C C . ARG B 1 63 ? 2.045 21.891 10.844 1 98.5 63 ARG B C 1
ATOM 1541 O O . ARG B 1 63 ? 2.227 22.969 11.406 1 98.5 63 ARG B O 1
ATOM 1548 N N . PHE B 1 64 ? 3.016 21.172 10.383 1 98.62 64 PHE B N 1
ATOM 1549 C CA . PHE B 1 64 ? 4.402 21.516 10.68 1 98.62 64 PHE B CA 1
ATOM 1550 C C . PHE B 1 64 ? 5.109 22.062 9.445 1 98.62 64 PHE B C 1
ATOM 1552 O O . PHE B 1 64 ? 6.328 22.234 9.445 1 98.62 64 PHE B O 1
ATOM 1559 N N . LYS B 1 65 ? 4.297 22.297 8.391 1 98.19 65 LYS B N 1
ATOM 1560 C CA . LYS B 1 65 ? 4.898 22.703 7.117 1 98.19 65 LYS B CA 1
ATOM 1561 C C . LYS B 1 65 ? 4.781 24.219 6.906 1 98.19 65 LYS B C 1
ATOM 1563 O O . LYS B 1 65 ? 3.732 24.797 7.172 1 98.19 65 LYS B O 1
ATOM 1568 N N . ARG B 1 66 ? 5.824 24.75 6.406 1 96.5 66 ARG B N 1
ATOM 1569 C CA . ARG B 1 66 ? 5.863 26.203 6.223 1 96.5 66 ARG B CA 1
ATOM 1570 C C . ARG B 1 66 ? 5.375 26.578 4.828 1 96.5 66 ARG B C 1
ATOM 1572 O O . ARG B 1 66 ? 4.77 27.641 4.652 1 96.5 66 ARG B O 1
ATOM 1579 N N . ASP B 1 67 ? 5.715 25.75 3.822 1 96.19 67 ASP B N 1
ATOM 1580 C CA . ASP B 1 67 ? 5.379 26.031 2.432 1 96.19 67 ASP B CA 1
ATOM 1581 C C . ASP B 1 67 ? 5.215 24.734 1.631 1 96.19 67 ASP B C 1
ATOM 1583 O O . ASP B 1 67 ? 5.371 23.641 2.172 1 96.19 67 ASP B O 1
ATOM 1587 N N . ALA B 1 68 ? 4.91 24.844 0.434 1 95.88 68 ALA B N 1
ATOM 1588 C CA . ALA B 1 68 ? 4.598 23.719 -0.432 1 95.88 68 ALA B CA 1
ATOM 1589 C C . ALA B 1 68 ? 5.805 22.781 -0.574 1 95.88 68 ALA B C 1
ATOM 1591 O O . ALA B 1 68 ? 5.648 21.562 -0.689 1 95.88 68 ALA B O 1
ATOM 1592 N N . PHE B 1 69 ? 6.961 23.359 -0.629 1 97.12 69 PHE B N 1
ATOM 1593 C CA . PHE B 1 69 ? 8.164 22.547 -0.714 1 97.12 69 PHE B CA 1
ATOM 1594 C C . PHE B 1 69 ? 8.266 21.609 0.484 1 97.12 69 PHE B C 1
ATOM 1596 O O . PHE B 1 69 ? 8.57 20.422 0.328 1 97.12 69 PHE B O 1
ATOM 1603 N N . GLN B 1 70 ? 7.957 22.078 1.65 1 97.38 70 GLN B N 1
ATOM 1604 C CA . GLN B 1 70 ? 8.055 21.266 2.863 1 97.38 70 GLN B CA 1
ATOM 1605 C C . GLN B 1 70 ? 6.938 20.234 2.924 1 97.38 70 GLN B C 1
ATOM 1607 O O . GLN B 1 70 ? 7.105 19.172 3.516 1 97.38 70 GLN B O 1
ATOM 1612 N N . VAL B 1 71 ? 5.844 20.562 2.264 1 98 71 VAL B N 1
ATOM 1613 C CA . VAL B 1 71 ? 4.793 19.547 2.16 1 98 71 VAL B CA 1
ATOM 1614 C C . VAL B 1 71 ? 5.285 18.375 1.323 1 98 71 VAL B C 1
ATOM 1616 O O . VAL B 1 71 ? 5.148 17.219 1.726 1 98 71 VAL B O 1
ATOM 1619 N N . SER B 1 72 ? 5.914 18.641 0.265 1 97.44 72 SER B N 1
ATOM 1620 C CA . SER B 1 72 ? 6.445 17.578 -0.575 1 97.44 72 SER B CA 1
ATOM 1621 C C . SER B 1 72 ? 7.621 16.875 0.097 1 97.44 72 SER B C 1
ATOM 1623 O O . SER B 1 72 ? 7.766 15.656 -0.008 1 97.44 72 SER B O 1
ATOM 1625 N N . ALA B 1 73 ? 8.477 17.672 0.717 1 97.62 73 ALA B N 1
ATOM 1626 C CA . ALA B 1 73 ? 9.602 17.156 1.49 1 97.62 73 ALA B CA 1
ATOM 1627 C C . ALA B 1 73 ? 10.352 16.094 0.711 1 97.62 73 ALA B C 1
ATOM 1629 O O . ALA B 1 73 ? 10.422 14.93 1.139 1 97.62 73 ALA B O 1
ATOM 1630 N N . PRO B 1 74 ? 11.039 16.453 -0.361 1 98.06 74 PRO B N 1
ATOM 1631 C CA . PRO B 1 74 ? 11.625 15.461 -1.26 1 98.06 74 PRO B CA 1
ATOM 1632 C C . PRO B 1 74 ? 12.656 14.57 -0.566 1 98.06 74 PRO B C 1
ATOM 1634 O O . PRO B 1 74 ? 12.773 13.391 -0.889 1 98.06 74 PRO B O 1
ATOM 1637 N N . ALA B 1 75 ? 13.398 15.102 0.352 1 97.88 75 ALA B N 1
ATOM 1638 C CA . ALA B 1 75 ? 14.367 14.266 1.064 1 97.88 75 ALA B CA 1
ATOM 1639 C C . ALA B 1 75 ? 13.656 13.211 1.906 1 97.88 75 ALA B C 1
ATOM 1641 O O . ALA B 1 75 ? 14.078 12.047 1.939 1 97.88 75 ALA B O 1
ATOM 1642 N N . ARG B 1 76 ? 12.586 13.617 2.516 1 98.56 76 ARG B N 1
ATOM 1643 C CA . ARG B 1 76 ? 11.82 12.664 3.314 1 98.56 76 ARG B CA 1
ATOM 1644 C C . ARG B 1 76 ? 11.18 11.594 2.43 1 98.56 76 ARG B C 1
ATOM 1646 O O . ARG B 1 76 ? 11.156 10.422 2.789 1 98.56 76 ARG B O 1
ATOM 1653 N N . GLN B 1 77 ? 10.672 12.008 1.278 1 98.69 77 GLN B N 1
ATOM 1654 C CA . GLN B 1 77 ? 10.141 11.031 0.335 1 98.69 77 GLN B CA 1
ATOM 1655 C C . GLN B 1 77 ? 11.188 9.977 -0.012 1 98.69 77 GLN B C 1
ATOM 1657 O O . GLN B 1 77 ? 10.906 8.773 0.041 1 98.69 77 GLN B O 1
ATOM 1662 N N . ALA B 1 78 ? 12.375 10.453 -0.329 1 98.69 78 ALA B N 1
ATOM 1663 C CA . ALA B 1 78 ? 13.453 9.531 -0.703 1 98.69 78 ALA B CA 1
ATOM 1664 C C . ALA B 1 78 ? 13.766 8.562 0.432 1 98.69 78 ALA B C 1
ATOM 1666 O O . ALA B 1 78 ? 14 7.375 0.195 1 98.69 78 ALA B O 1
ATOM 1667 N N . GLU B 1 79 ? 13.742 9.039 1.611 1 98.81 79 GLU B N 1
ATOM 1668 C CA . GLU B 1 79 ? 13.961 8.195 2.783 1 98.81 79 GLU B CA 1
ATOM 1669 C C . GLU B 1 79 ? 12.875 7.133 2.916 1 98.81 79 GLU B C 1
ATOM 1671 O O . GLU B 1 79 ? 13.164 5.969 3.197 1 98.81 79 GLU B O 1
ATOM 1676 N N . VAL B 1 80 ? 11.617 7.527 2.709 1 98.94 80 VAL B N 1
ATOM 1677 C CA . VAL B 1 80 ? 10.484 6.609 2.82 1 98.94 80 VAL B CA 1
ATOM 1678 C C . VAL B 1 80 ? 10.617 5.504 1.773 1 98.94 80 VAL B C 1
ATOM 1680 O O . VAL B 1 80 ? 10.422 4.324 2.08 1 98.94 80 VAL B O 1
ATOM 1683 N N . PHE B 1 81 ? 11.008 5.902 0.574 1 98.94 81 PHE B N 1
ATOM 1684 C CA . PHE B 1 81 ? 11.133 4.918 -0.497 1 98.94 81 PHE B CA 1
ATOM 1685 C C . PHE B 1 81 ? 12.266 3.945 -0.209 1 98.94 81 PHE B C 1
ATOM 1687 O O . PHE B 1 81 ? 12.109 2.732 -0.372 1 98.94 81 PHE B O 1
ATOM 1694 N N . GLU B 1 82 ? 13.391 4.461 0.207 1 98.88 82 GLU B N 1
ATOM 1695 C CA . GLU B 1 82 ? 14.531 3.613 0.538 1 98.88 82 GLU B CA 1
ATOM 1696 C C . GLU B 1 82 ? 14.195 2.656 1.679 1 98.88 82 GLU B C 1
ATOM 1698 O O . GLU B 1 82 ? 14.492 1.464 1.604 1 98.88 82 GLU B O 1
ATOM 1703 N N . LYS B 1 83 ? 13.578 3.168 2.672 1 98.88 83 LYS B N 1
ATOM 1704 C CA . LYS B 1 83 ? 13.195 2.338 3.811 1 98.88 83 LYS B CA 1
ATOM 1705 C C . LYS B 1 83 ? 12.195 1.265 3.395 1 98.88 83 LYS B C 1
ATOM 1707 O O . LYS B 1 83 ? 12.289 0.114 3.826 1 98.88 83 LYS B O 1
ATOM 1712 N N . ALA B 1 84 ? 11.227 1.651 2.6 1 98.94 84 ALA B N 1
ATOM 1713 C CA . ALA B 1 84 ? 10.227 0.693 2.137 1 98.94 84 ALA B CA 1
ATOM 1714 C C . ALA B 1 84 ? 10.883 -0.453 1.369 1 98.94 84 ALA B C 1
ATOM 1716 O O . ALA B 1 84 ? 10.516 -1.616 1.548 1 98.94 84 ALA B O 1
ATOM 1717 N N . ARG B 1 85 ? 11.836 -0.125 0.531 1 98.88 85 ARG B N 1
ATOM 1718 C CA . ARG B 1 85 ? 12.555 -1.163 -0.205 1 98.88 85 ARG B CA 1
ATOM 1719 C C . ARG B 1 85 ? 13.32 -2.076 0.743 1 98.88 85 ARG B C 1
ATOM 1721 O O . ARG B 1 85 ? 13.328 -3.297 0.568 1 98.88 85 ARG B O 1
ATOM 1728 N N . ARG B 1 86 ? 13.977 -1.49 1.713 1 98.88 86 ARG B N 1
ATOM 1729 C CA . ARG B 1 86 ? 14.727 -2.279 2.688 1 98.88 86 ARG B CA 1
ATOM 1730 C C . ARG B 1 86 ? 13.789 -3.174 3.496 1 98.88 86 ARG B C 1
ATOM 1732 O O . ARG B 1 86 ? 14.125 -4.324 3.785 1 98.88 86 ARG B O 1
ATOM 1739 N N . LEU B 1 87 ? 12.648 -2.652 3.889 1 98.94 87 LEU B N 1
ATOM 1740 C CA . LEU B 1 87 ? 11.648 -3.453 4.59 1 98.94 87 LEU B CA 1
ATOM 1741 C C . LEU B 1 87 ? 11.18 -4.613 3.725 1 98.94 87 LEU B C 1
ATOM 1743 O O . LEU B 1 87 ? 10.969 -5.723 4.223 1 98.94 87 LEU B O 1
ATOM 1747 N N . ALA B 1 88 ? 10.984 -4.305 2.439 1 98.94 88 ALA B N 1
ATOM 1748 C CA . ALA B 1 88 ? 10.594 -5.359 1.51 1 98.94 88 ALA B CA 1
ATOM 1749 C C . ALA B 1 88 ? 11.609 -6.496 1.51 1 98.94 88 ALA B C 1
ATOM 1751 O O . ALA B 1 88 ? 11.234 -7.672 1.518 1 98.94 88 ALA B O 1
ATOM 1752 N N . GLU B 1 89 ? 12.875 -6.16 1.488 1 98.75 89 GLU B N 1
ATOM 1753 C CA . GLU B 1 89 ? 13.93 -7.168 1.541 1 98.75 89 GLU B CA 1
ATOM 1754 C C . GLU B 1 89 ? 13.891 -7.938 2.857 1 98.75 89 GLU B C 1
ATOM 1756 O O . GLU B 1 89 ? 14 -9.164 2.869 1 98.75 89 GLU B O 1
ATOM 1761 N N . ARG B 1 90 ? 13.695 -7.227 3.889 1 98.81 90 ARG B N 1
ATOM 1762 C CA . ARG B 1 90 ? 13.711 -7.824 5.219 1 98.81 90 ARG B CA 1
ATOM 1763 C C . ARG B 1 90 ? 12.539 -8.789 5.395 1 98.81 90 ARG B C 1
ATOM 1765 O O . ARG B 1 90 ? 12.695 -9.859 5.988 1 98.81 90 ARG B O 1
ATOM 1772 N N . HIS B 1 91 ? 11.383 -8.438 4.859 1 98.88 91 HIS B N 1
ATOM 1773 C CA . HIS B 1 91 ? 10.172 -9.219 5.094 1 98.88 91 HIS B CA 1
ATOM 1774 C C . HIS B 1 91 ? 9.945 -10.242 3.984 1 98.88 91 HIS B C 1
ATOM 1776 O O . HIS B 1 91 ? 8.984 -11.008 4.031 1 98.88 91 HIS B O 1
ATOM 1782 N N . ASN B 1 92 ? 10.781 -10.227 2.98 1 98.75 92 ASN B N 1
ATOM 1783 C CA . ASN B 1 92 ? 10.586 -11.086 1.821 1 98.75 92 ASN B CA 1
ATOM 1784 C C . ASN B 1 92 ? 10.625 -12.562 2.205 1 98.75 92 ASN B C 1
ATOM 1786 O O . ASN B 1 92 ? 11.531 -13 2.916 1 98.75 92 ASN B O 1
ATOM 1790 N N . GLN B 1 93 ? 9.672 -13.297 1.734 1 97.62 93 GLN B N 1
ATOM 1791 C CA . GLN B 1 93 ? 9.555 -14.719 2.053 1 97.62 93 GLN B CA 1
ATOM 1792 C C . GLN B 1 93 ? 9.773 -15.578 0.812 1 97.62 93 GLN B C 1
ATOM 1794 O O . GLN B 1 93 ? 9.234 -16.688 0.716 1 97.62 93 GLN B O 1
ATOM 1799 N N . GLY B 1 94 ? 10.445 -15.008 -0.179 1 97 94 GLY B N 1
ATOM 1800 C CA . GLY B 1 94 ? 10.758 -15.789 -1.361 1 97 94 GLY B CA 1
ATOM 1801 C C . GLY B 1 94 ? 10.07 -15.289 -2.615 1 97 94 GLY B C 1
ATOM 1802 O O . GLY B 1 94 ? 9.938 -16.031 -3.596 1 97 94 GLY B O 1
ATOM 1803 N N . PHE B 1 95 ? 9.547 -14.109 -2.594 1 98 95 PHE B N 1
ATOM 1804 C CA . PHE B 1 95 ? 8.961 -13.484 -3.779 1 98 95 PHE B CA 1
ATOM 1805 C C . PHE B 1 95 ? 10.008 -12.688 -4.543 1 98 95 PHE B C 1
ATOM 1807 O O . PHE B 1 95 ? 10.617 -11.766 -3.988 1 98 95 PHE B O 1
ATOM 1814 N N . GLU B 1 96 ? 10.188 -13.008 -5.762 1 96.75 96 GLU B N 1
ATOM 1815 C CA . GLU B 1 96 ? 11.172 -12.32 -6.59 1 96.75 96 GLU B CA 1
ATOM 1816 C C . GLU B 1 96 ? 10.781 -10.867 -6.828 1 96.75 96 GLU B C 1
ATOM 1818 O O . GLU B 1 96 ? 9.617 -10.578 -7.121 1 96.75 96 GLU B O 1
ATOM 1823 N N . ASN B 1 97 ? 11.711 -9.945 -6.637 1 98.31 97 ASN B N 1
ATOM 1824 C CA . ASN B 1 97 ? 11.586 -8.523 -6.934 1 98.31 97 ASN B CA 1
ATOM 1825 C C . ASN B 1 97 ? 10.516 -7.859 -6.062 1 98.31 97 ASN B C 1
ATOM 1827 O O . ASN B 1 97 ? 9.797 -6.973 -6.523 1 98.31 97 ASN B O 1
ATOM 1831 N N . LEU B 1 98 ? 10.367 -8.336 -4.832 1 98.81 98 LEU B N 1
ATOM 1832 C CA . LEU B 1 98 ? 9.391 -7.73 -3.934 1 98.81 98 LEU B CA 1
ATOM 1833 C C . LEU B 1 98 ? 9.711 -6.262 -3.682 1 98.81 98 LEU B C 1
ATOM 1835 O O . LEU B 1 98 ? 8.812 -5.441 -3.52 1 98.81 98 LEU B O 1
ATOM 1839 N N . ASP B 1 99 ? 11 -5.926 -3.66 1 98.81 99 ASP B N 1
ATOM 1840 C CA . ASP B 1 99 ? 11.414 -4.539 -3.467 1 98.81 99 ASP B CA 1
ATOM 1841 C C . ASP B 1 99 ? 10.852 -3.637 -4.562 1 98.81 99 ASP B C 1
ATOM 1843 O O . ASP B 1 99 ? 10.484 -2.49 -4.297 1 98.81 99 ASP B O 1
ATOM 1847 N N . GLN B 1 100 ? 10.742 -4.156 -5.785 1 98.69 100 GLN B N 1
ATOM 1848 C CA . GLN B 1 100 ? 10.195 -3.375 -6.887 1 98.69 100 GLN B CA 1
ATOM 1849 C C . GLN B 1 100 ? 8.688 -3.203 -6.738 1 98.69 100 GLN B C 1
ATOM 1851 O O . GLN B 1 100 ? 8.141 -2.145 -7.059 1 98.69 100 GLN B O 1
ATOM 1856 N N . VAL B 1 101 ? 8.008 -4.273 -6.301 1 98.88 101 VAL B N 1
ATOM 1857 C CA . VAL B 1 101 ? 6.57 -4.199 -6.07 1 98.88 101 VAL B CA 1
ATOM 1858 C C . VAL B 1 101 ? 6.27 -3.15 -5 1 98.88 101 VAL B C 1
ATOM 1860 O O . VAL B 1 101 ? 5.426 -2.275 -5.199 1 98.88 101 VAL B O 1
ATOM 1863 N N . VAL B 1 102 ? 7 -3.238 -3.91 1 98.94 102 VAL B N 1
ATOM 1864 C CA . VAL B 1 102 ? 6.797 -2.324 -2.791 1 98.94 102 VAL B CA 1
ATOM 1865 C C . VAL B 1 102 ? 7.156 -0.901 -3.215 1 98.94 102 VAL B C 1
ATOM 1867 O O . VAL B 1 102 ? 6.441 0.049 -2.885 1 98.94 102 VAL B O 1
ATOM 1870 N N . ASP B 1 103 ? 8.227 -0.759 -3.986 1 98.94 103 ASP B N 1
ATOM 1871 C CA . ASP B 1 103 ? 8.633 0.557 -4.473 1 98.94 103 ASP B CA 1
ATOM 1872 C C . ASP B 1 103 ? 7.527 1.193 -5.316 1 98.94 103 ASP B C 1
ATOM 1874 O O . ASP B 1 103 ? 7.164 2.354 -5.102 1 98.94 103 ASP B O 1
ATOM 1878 N N . ALA B 1 104 ? 6.965 0.468 -6.207 1 98.94 104 ALA B N 1
ATOM 1879 C CA . ALA B 1 104 ? 5.906 0.977 -7.07 1 98.94 104 ALA B CA 1
ATOM 1880 C C . ALA B 1 104 ? 4.688 1.402 -6.254 1 98.94 104 ALA B C 1
ATOM 1882 O O . ALA B 1 104 ? 4.137 2.484 -6.469 1 98.94 104 ALA B O 1
ATOM 1883 N N . ALA B 1 105 ? 4.293 0.574 -5.355 1 98.94 105 ALA B N 1
ATOM 1884 C CA . ALA B 1 105 ? 3.133 0.858 -4.52 1 98.94 105 ALA B CA 1
ATOM 1885 C C . ALA B 1 105 ? 3.352 2.121 -3.689 1 98.94 105 ALA B C 1
ATOM 1887 O O . ALA B 1 105 ? 2.475 2.984 -3.621 1 98.94 105 ALA B O 1
ATOM 1888 N N . TYR B 1 106 ? 4.527 2.242 -3.117 1 98.94 106 TYR B N 1
ATOM 1889 C CA . TYR B 1 106 ? 4.793 3.352 -2.207 1 98.94 106 TYR B CA 1
ATOM 1890 C C . TYR B 1 106 ? 4.934 4.664 -2.973 1 98.94 106 TYR B C 1
ATOM 1892 O O . TYR B 1 106 ? 4.508 5.715 -2.494 1 98.94 106 TYR B O 1
ATOM 1900 N N . ARG B 1 107 ? 5.543 4.629 -4.102 1 98.94 107 ARG B N 1
ATOM 1901 C CA . ARG B 1 107 ? 5.656 5.852 -4.891 1 98.94 107 ARG B CA 1
ATOM 1902 C C . ARG B 1 107 ? 4.281 6.402 -5.25 1 98.94 107 ARG B C 1
ATOM 1904 O O . ARG B 1 107 ? 4.031 7.602 -5.117 1 98.94 107 ARG B O 1
ATOM 1911 N N . ALA B 1 108 ? 3.396 5.492 -5.641 1 98.94 108 ALA B N 1
ATOM 1912 C CA . ALA B 1 108 ? 2.041 5.918 -5.977 1 98.94 108 ALA B CA 1
ATOM 1913 C C . ALA B 1 108 ? 1.296 6.406 -4.738 1 98.94 108 ALA B C 1
ATOM 1915 O O . ALA B 1 108 ? 0.623 7.438 -4.781 1 98.94 108 ALA B O 1
ATOM 1916 N N . MET B 1 109 ? 1.431 5.73 -3.646 1 98.94 109 MET B N 1
ATOM 1917 C CA . MET B 1 109 ? 0.751 6.059 -2.396 1 98.94 109 MET B CA 1
ATOM 1918 C C . MET B 1 109 ? 1.223 7.406 -1.861 1 98.94 109 MET B C 1
ATOM 1920 O O . MET B 1 109 ? 0.406 8.273 -1.544 1 98.94 109 MET B O 1
ATOM 1924 N N . VAL B 1 110 ? 2.537 7.598 -1.807 1 98.94 110 VAL B N 1
ATOM 1925 C CA . VAL B 1 110 ? 3.125 8.805 -1.238 1 98.94 110 VAL B CA 1
ATOM 1926 C C . VAL B 1 110 ? 2.775 10.008 -2.109 1 98.94 110 VAL B C 1
ATOM 1928 O O . VAL B 1 110 ? 2.438 11.078 -1.597 1 98.94 110 VAL B O 1
ATOM 1931 N N . ALA B 1 111 ? 2.789 9.781 -3.438 1 98.81 111 ALA B N 1
ATOM 1932 C CA . ALA B 1 111 ? 2.4 10.867 -4.336 1 98.81 111 ALA B CA 1
ATOM 1933 C C . ALA B 1 111 ? 0.963 11.312 -4.07 1 98.81 111 ALA B C 1
ATOM 1935 O O . ALA B 1 111 ? 0.673 12.508 -4.023 1 98.81 111 ALA B O 1
ATOM 1936 N N . ALA B 1 112 ? 0.106 10.367 -3.936 1 98.81 112 ALA B N 1
ATOM 1937 C CA . ALA B 1 112 ? -1.298 10.68 -3.676 1 98.81 112 ALA B CA 1
ATOM 1938 C C . ALA B 1 112 ? -1.47 11.344 -2.311 1 98.81 112 ALA B C 1
ATOM 1940 O O . ALA B 1 112 ? -2.266 12.266 -2.162 1 98.81 112 ALA B O 1
ATOM 1941 N N . PHE B 1 113 ? -0.724 10.906 -1.299 1 98.81 113 PHE B N 1
ATOM 1942 C CA . PHE B 1 113 ? -0.749 11.531 0.02 1 98.81 113 PHE B CA 1
ATOM 1943 C C . PHE B 1 113 ? -0.293 12.977 -0.058 1 98.81 113 PHE B C 1
ATOM 1945 O O . PHE B 1 113 ? -0.93 13.867 0.514 1 98.81 113 PHE B O 1
ATOM 1952 N N . ILE B 1 114 ? 0.767 13.211 -0.756 1 98.62 114 ILE B N 1
ATOM 1953 C CA . ILE B 1 114 ? 1.331 14.555 -0.847 1 98.62 114 ILE B CA 1
ATOM 1954 C C . ILE B 1 114 ? 0.334 15.484 -1.527 1 98.62 114 ILE B C 1
ATOM 1956 O O . ILE B 1 114 ? 0.145 16.625 -1.094 1 98.62 114 ILE B O 1
ATOM 1960 N N . ALA B 1 115 ? -0.295 15.008 -2.57 1 98.19 115 ALA B N 1
ATOM 1961 C CA . ALA B 1 115 ? -1.297 15.812 -3.266 1 98.19 115 ALA B CA 1
ATOM 1962 C C . ALA B 1 115 ? -2.422 16.219 -2.32 1 98.19 115 ALA B C 1
ATOM 1964 O O . ALA B 1 115 ? -2.846 17.391 -2.316 1 98.19 115 ALA B O 1
ATOM 1965 N N . ASN B 1 116 ? -2.877 15.328 -1.532 1 98.06 116 ASN B N 1
ATOM 1966 C CA . ASN B 1 116 ? -3.951 15.641 -0.594 1 98.06 116 ASN B CA 1
ATOM 1967 C C . ASN B 1 116 ? -3.455 16.5 0.559 1 98.06 116 ASN B C 1
ATOM 1969 O O . ASN B 1 116 ? -4.176 17.391 1.034 1 98.06 116 ASN B O 1
ATOM 1973 N N . GLU B 1 117 ? -2.23 16.188 1.019 1 98.25 117 GLU B N 1
ATOM 1974 C CA . GLU B 1 117 ? -1.627 17.016 2.066 1 98.25 117 GLU B CA 1
ATOM 1975 C C . GLU B 1 117 ? -1.519 18.469 1.635 1 98.25 117 GLU B C 1
ATOM 1977 O O . GLU B 1 117 ? -1.722 19.375 2.441 1 98.25 117 GLU B O 1
ATOM 1982 N N . GLN B 1 118 ? -1.251 18.703 0.344 1 98.06 118 GLN B N 1
ATOM 1983 C CA . GLN B 1 118 ? -1.202 20.062 -0.205 1 98.06 118 GLN B CA 1
ATOM 1984 C C . GLN B 1 118 ? -2.559 20.75 -0.088 1 98.06 118 GLN B C 1
ATOM 1986 O O . GLN B 1 118 ? -2.627 21.953 0.192 1 98.06 118 GLN B O 1
ATOM 1991 N N . THR B 1 119 ? -3.578 20.016 -0.286 1 97.38 119 THR B N 1
ATOM 1992 C CA . THR B 1 119 ? -4.926 20.562 -0.168 1 97.38 119 THR B CA 1
ATOM 1993 C C . THR B 1 119 ? -5.227 20.953 1.275 1 97.38 119 THR B C 1
ATOM 1995 O O . THR B 1 119 ? -5.762 22.031 1.532 1 97.38 119 THR B O 1
ATOM 1998 N N . TYR B 1 120 ? -4.848 20.094 2.229 1 97.25 120 TYR B N 1
ATOM 1999 C CA . TYR B 1 120 ? -4.996 20.422 3.639 1 97.25 120 TYR B CA 1
ATOM 2000 C C . TYR B 1 120 ? -4.227 21.703 3.979 1 97.25 120 TYR B C 1
ATOM 2002 O O . TYR B 1 120 ? -4.777 22.625 4.586 1 97.25 120 TYR B O 1
ATOM 2010 N N . PHE B 1 121 ? -3.002 21.703 3.512 1 97.81 121 PHE B N 1
ATOM 2011 C CA . PHE B 1 121 ? -2.096 22.812 3.783 1 97.81 121 PHE B CA 1
ATOM 2012 C C . PHE B 1 121 ? -2.697 24.125 3.309 1 97.81 121 PHE B C 1
ATOM 2014 O O . PHE B 1 121 ? -2.668 25.125 4.031 1 97.81 121 PHE B O 1
ATOM 2021 N N . ASN B 1 122 ? -3.328 24.109 2.168 1 97 122 ASN B N 1
ATOM 2022 C CA . ASN B 1 122 ? -3.887 25.312 1.548 1 97 122 ASN B CA 1
ATOM 2023 C C . ASN B 1 122 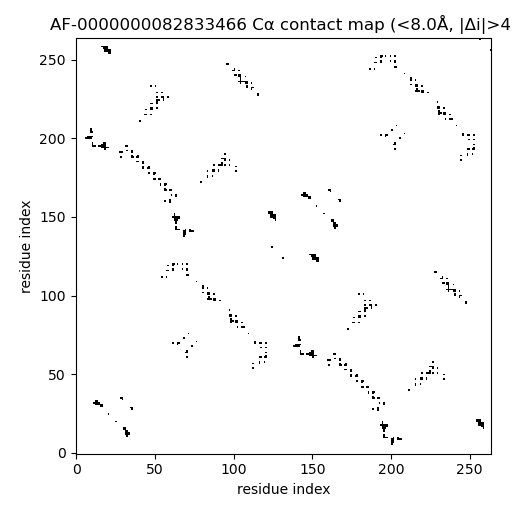? -5.098 25.828 2.318 1 97 122 ASN B C 1
ATOM 2025 O O . ASN B 1 122 ? -5.453 27 2.207 1 97 122 ASN B O 1
ATOM 2029 N N . ASN B 1 123 ? -5.695 24.984 3.102 1 96.12 123 ASN B N 1
ATOM 2030 C CA . ASN B 1 123 ? -6.945 25.359 3.758 1 96.12 123 ASN B CA 1
ATOM 2031 C C . ASN B 1 123 ? -6.746 25.594 5.254 1 96.12 123 ASN B C 1
ATOM 2033 O O . ASN B 1 123 ? -7.707 25.844 5.98 1 96.12 123 ASN B O 1
ATOM 2037 N N . MET B 1 124 ? -5.535 25.547 5.688 1 96.88 124 MET B N 1
ATOM 2038 C CA . MET B 1 124 ? -5.203 25.734 7.098 1 96.88 124 MET B CA 1
ATOM 2039 C C . MET B 1 124 ? -4.914 27.188 7.41 1 96.88 124 MET B C 1
ATOM 2041 O O . MET B 1 124 ? -4.73 28 6.496 1 96.88 124 MET B O 1
ATOM 2045 N N . LYS B 1 125 ? -4.949 27.5 8.633 1 95.62 125 LYS B N 1
ATOM 2046 C CA . LYS B 1 125 ? -4.555 28.828 9.078 1 95.62 125 LYS B CA 1
ATOM 2047 C C . LYS B 1 125 ? -3.189 28.797 9.766 1 95.62 125 LYS B C 1
ATOM 2049 O O . LYS B 1 125 ? -2.76 27.75 10.258 1 95.62 125 LYS B O 1
ATOM 2054 N N . ILE B 1 126 ? -2.502 29.906 9.734 1 94.38 126 ILE B N 1
ATOM 2055 C CA . ILE B 1 126 ? -1.221 30.016 10.43 1 94.38 126 ILE B CA 1
ATOM 2056 C C . ILE B 1 126 ? -1.439 29.938 11.938 1 94.38 126 ILE B C 1
ATOM 2058 O O . ILE B 1 126 ? -2.344 30.578 12.469 1 94.38 126 ILE B O 1
ATOM 2062 N N . ALA B 1 127 ? -0.707 29.141 12.508 1 92.12 127 ALA B N 1
ATOM 2063 C CA . ALA B 1 127 ? -0.85 28.969 13.953 1 92.12 127 ALA B CA 1
ATOM 2064 C C . ALA B 1 127 ? -0.679 30.297 14.688 1 92.12 127 ALA B C 1
ATOM 2066 O O . ALA B 1 127 ? 0.263 31.047 14.414 1 92.12 127 ALA B O 1
ATOM 2067 N N . GLY B 1 128 ? -1.534 30.547 15.562 1 84.88 128 GLY B N 1
ATOM 2068 C CA . GLY B 1 128 ? -1.454 31.75 16.359 1 84.88 128 GLY B CA 1
ATOM 2069 C C . GLY B 1 128 ? -2.031 32.969 15.672 1 84.88 128 GLY B C 1
ATOM 2070 O O . GLY B 1 128 ? -2.074 34.062 16.25 1 84.88 128 GLY B O 1
ATOM 2071 N N . ASP B 1 129 ? -2.336 32.844 14.414 1 75.56 129 ASP B N 1
ATOM 2072 C CA . ASP B 1 129 ? -2.918 34 13.711 1 75.56 129 ASP B CA 1
ATOM 2073 C C . ASP B 1 129 ? -4.32 34.312 14.227 1 75.56 129 ASP B C 1
ATOM 2075 O O . ASP B 1 129 ? -5.215 33.469 14.148 1 75.56 129 ASP B O 1
ATOM 2079 N N . LYS B 1 130 ? -4.453 35.312 15.195 1 67.75 130 LYS B N 1
ATOM 2080 C CA . LYS B 1 130 ? -5.707 35.781 15.773 1 67.75 130 LYS B CA 1
ATOM 2081 C C . LYS B 1 130 ? -6.598 36.438 14.719 1 67.75 130 LYS B C 1
ATOM 2083 O O . LYS B 1 130 ? -7.785 36.656 14.953 1 67.75 130 LYS B O 1
ATOM 2088 N N . HIS B 1 131 ? -6.078 36.906 13.602 1 61.03 131 HIS B N 1
ATOM 2089 C CA . HIS B 1 131 ? -6.859 37.688 12.656 1 61.03 131 HIS B CA 1
ATOM 2090 C C . HIS B 1 131 ? -7.438 36.812 11.555 1 61.03 131 HIS B C 1
ATOM 2092 O O . HIS B 1 131 ? -8.055 37.312 10.617 1 61.03 131 HIS B O 1
ATOM 2098 N N . ALA B 1 132 ? -7.309 35.5 11.703 1 51.16 132 ALA B N 1
ATOM 2099 C CA . ALA B 1 132 ? -7.93 34.781 10.602 1 51.16 132 ALA B CA 1
ATOM 2100 C C . ALA B 1 132 ? -9.453 34.812 10.695 1 51.16 132 ALA B C 1
ATOM 2102 O O . ALA B 1 132 ? -10.008 34.906 11.789 1 51.16 132 ALA B O 1
#

Solvent-accessible surface area (backbone atoms only — not comparable to full-atom values): 14422 Å² total; per-residue (Å²): 130,80,78,72,76,63,91,79,57,70,61,63,41,80,40,67,61,46,28,38,74,76,54,87,83,67,71,84,82,59,80,28,42,47,54,31,52,50,51,43,52,55,46,48,52,53,40,39,41,46,50,33,54,42,43,52,41,50,58,51,44,38,23,43,34,89,49,70,60,31,59,58,22,65,70,59,47,53,50,52,50,52,49,47,26,53,43,24,59,71,45,47,82,82,53,79,64,42,33,57,27,46,40,41,17,47,53,36,27,52,51,40,47,38,57,47,35,50,53,51,48,72,65,37,43,57,51,86,56,82,82,114,132,79,79,74,75,62,93,80,57,69,61,63,41,80,42,69,61,47,28,38,73,77,54,85,82,68,72,86,82,58,80,28,41,48,55,31,51,51,52,44,51,55,46,48,52,54,41,39,41,49,50,33,56,43,42,51,41,50,57,50,43,38,23,44,34,88,50,70,59,30,59,58,22,65,68,57,48,52,50,52,50,53,49,47,28,52,45,23,60,71,47,48,82,80,52,79,65,42,34,58,26,46,39,41,16,46,54,36,28,50,52,40,46,38,58,48,34,48,54,51,49,71,65,38,43,57,50,86,56,81,83,112

Radius of gyration: 22.03 Å; Cα contacts (8 Å, |Δi|>4): 355; chains: 2; bounding box: 31×76×47 Å

pLDDT: mean 93.81, std 13.83, range [31.64, 99.0]

Sequence (264 aa):
MTSQVSPGQEPDTQGAPLREYTDPDYRPLCANLAEVRANIDRLDDEIVRLIAERAMYVKDAARFKRDAFQVSAPARQAEVFEKARRLAERHNQGFENLDQVVDAAYRAMVAAFIANEQTYFNNMKIAGDKHAMTSQVSPGQEPDTQGAPLREYTDPDYRPLCANLAEVRANIDRLDDEIVRLIAERAMYVKDAARFKRDAFQVSAPARQAEVFEKARRLAERHNQGFENLDQVVDAAYRAMVAAFIANEQTYFNNMKIAGDKHA

Organism: NCBI:txid1287738

Secondary structure (DSSP, 8-state):
------TTPPPPTTSPPSEE-S-TT-----SSHHHHHHHHHHHHHHHHHHHHHHHHHHHHHGGG-SSHHHHH-HHHHHHHHHHHHHHHHHH-SS-TTHHHHHHHHHHHHHHHHHHHHHHHHHT-EETT-S--/------TTPPPPTTSPPSEE-S-TT-----SSHHHHHHHHHHHHHHHHHHHHHHHHHHHHHGGG-SSHHHHH-HHHHHHHHHHHHHHHHHH-SS-TTHHHHHHHHHHHHHHHHHHHHHHHHHT-EETT-S--

InterPro domains:
  IPR002701 Chorismate mutase II, prokaryotic-type [PF01817] (36-117)
  IPR002701 Chorismate mutase II, prokaryotic-type [PS51168] (27-121)
  IPR002701 Chorismate mutase II, prokaryotic-type [SM00830] (37-120)
  IPR036263 Chorismate mutase type II superfamily [SSF48600] (29-120)
  IPR036979 Chorismate mutase domain superfamily [G3DSA:1.20.59.10] (26-131)
  IPR051331 Chorismate mutase-related enzymes [PTHR38041] (28-123)